Protein AF-A0A662YZR3-F1 (afdb_monomer_lite)

Secondary structure (DSSP, 8-state):
--------SSSEEEEEEES-BSSEEEEEEES---SEEEEEEES-BS-EEEEEEES-BSSEEEEEEES-BS-EEEEEEES-BS-EEEEEEES-BS-EEEEEEES-BS-EEEEEEES-BS-EEEEEEES-EEEEEEEEEES-BS-EEEEEEES-EEEEEEEEEES-BS-EEEEEEES-BS-EEEEEEES-BS-EEEEEEES-BS-EEEEEEES-EEEEEEEEEES-BS-EEEEEEEEEEEEEEEEEEEEEES-EEEEEEEEE--S--S-EEEEEEEEEEES-EEEEEEEEESSEEEEEEEEEEES-EEEEEEEEESS-EEEEEEEEEES-EEEEEEEE-S--EEE-----

Organism: Acipenser ruthenus (NCBI:txid7906)

Structure (mmCIF, N/CA/C/O backbone):
data_AF-A0A662YZR3-F1
#
_entry.id   AF-A0A662YZR3-F1
#
loop_
_atom_site.group_PDB
_atom_site.id
_atom_site.type_symbol
_atom_site.label_atom_id
_atom_site.label_alt_id
_atom_site.label_comp_id
_atom_site.label_asym_id
_atom_site.label_entity_id
_atom_site.label_seq_id
_atom_site.pdbx_PDB_ins_code
_atom_site.Cartn_x
_atom_site.Cartn_y
_atom_site.Cartn_z
_atom_site.occupancy
_atom_site.B_iso_or_equiv
_atom_site.auth_seq_id
_atom_site.auth_comp_id
_atom_site.auth_asym_id
_atom_site.auth_atom_id
_atom_site.pdbx_PDB_model_num
ATOM 1 N N . MET A 1 1 ? -32.800 -5.532 26.682 1.00 31.77 1 MET A N 1
ATOM 2 C CA . MET A 1 1 ? -32.212 -5.265 28.012 1.00 31.77 1 MET A CA 1
ATOM 3 C C . MET A 1 1 ? -31.296 -4.070 27.874 1.00 31.77 1 MET A C 1
ATOM 5 O O . MET A 1 1 ? -30.323 -4.163 27.137 1.00 31.77 1 MET A O 1
ATOM 9 N N . LEU A 1 2 ? -31.663 -2.958 28.507 1.00 35.31 2 LEU A N 1
ATOM 10 C CA . LEU A 1 2 ? -30.838 -1.753 28.589 1.00 35.31 2 LEU A CA 1
ATOM 11 C C . LEU A 1 2 ? -29.610 -2.046 29.460 1.00 35.31 2 LEU A C 1
ATOM 13 O O . LEU A 1 2 ? -29.762 -2.640 30.526 1.00 35.31 2 LEU A O 1
ATOM 17 N N . TRP A 1 3 ? -28.427 -1.612 29.031 1.00 36.84 3 TRP A N 1
ATOM 18 C CA . TRP A 1 3 ? -27.261 -1.508 29.909 1.00 36.84 3 TRP A CA 1
ATOM 19 C C . TRP A 1 3 ? -26.965 -0.034 30.172 1.00 36.84 3 TRP A C 1
ATOM 21 O O . TRP A 1 3 ? -26.944 0.780 29.253 1.00 36.84 3 TRP A O 1
ATOM 31 N N . GLN A 1 4 ? -26.802 0.305 31.450 1.00 30.22 4 GLN A N 1
ATOM 32 C CA . GLN A 1 4 ? -26.538 1.669 31.902 1.00 30.22 4 GLN A CA 1
ATOM 33 C C . GLN A 1 4 ? -25.108 2.098 31.558 1.00 30.22 4 GLN A C 1
ATOM 35 O O . GLN A 1 4 ? -24.161 1.340 31.765 1.00 30.22 4 GLN A O 1
ATOM 40 N N . SER A 1 5 ? -24.952 3.352 31.133 1.00 29.48 5 SER A N 1
ATOM 41 C CA . SER A 1 5 ? -23.650 4.020 31.043 1.00 29.48 5 SER A CA 1
ATOM 42 C C . SER A 1 5 ? -23.106 4.373 32.444 1.00 29.48 5 SER A C 1
ATOM 44 O O . SER A 1 5 ? -23.877 4.738 33.334 1.00 29.48 5 SER A O 1
ATOM 46 N N . LYS A 1 6 ? -21.786 4.253 32.657 1.00 28.09 6 LYS A N 1
ATOM 47 C CA . LYS A 1 6 ? -21.055 4.536 33.917 1.00 28.09 6 LYS A CA 1
ATOM 48 C C . LYS A 1 6 ? -19.619 5.011 33.626 1.00 28.09 6 LYS A C 1
ATOM 50 O O . LYS A 1 6 ? -19.084 4.736 32.559 1.00 28.09 6 LYS A O 1
ATOM 55 N N . SER A 1 7 ? -18.945 5.621 34.609 1.00 26.89 7 SER A N 1
ATOM 56 C CA . SER A 1 7 ? -17.471 5.612 34.721 1.00 26.89 7 SER A CA 1
ATOM 57 C C . SER A 1 7 ? -17.023 5.879 36.171 1.00 26.89 7 SER A C 1
ATOM 59 O O . SER A 1 7 ? -17.852 6.212 37.016 1.00 26.89 7 SER A O 1
ATOM 61 N N . PHE A 1 8 ? -15.727 5.724 36.479 1.00 38.81 8 PHE A N 1
ATOM 62 C CA . PHE A 1 8 ? -15.161 5.959 37.821 1.00 38.81 8 PHE A CA 1
ATOM 63 C C . PHE A 1 8 ? -13.762 6.602 37.784 1.00 38.81 8 PHE A C 1
ATOM 65 O O . PHE A 1 8 ? -13.117 6.638 36.734 1.00 38.81 8 PHE A O 1
ATOM 72 N N . TRP A 1 9 ? -13.295 7.052 38.962 1.00 31.61 9 TRP A N 1
ATOM 73 C CA . TRP A 1 9 ? -12.005 7.714 39.255 1.00 31.61 9 TRP A CA 1
ATOM 74 C C . TRP A 1 9 ? -10.748 7.094 38.625 1.00 31.61 9 TRP A C 1
ATOM 76 O O . TRP A 1 9 ? -9.863 7.836 38.213 1.00 31.61 9 TRP A O 1
ATOM 86 N N . ARG A 1 10 ? -10.644 5.756 38.596 1.00 44.81 10 ARG A N 1
ATOM 87 C CA . ARG A 1 10 ? -9.420 5.018 38.219 1.00 44.81 10 ARG A CA 1
ATOM 88 C C . ARG A 1 10 ? -8.843 5.564 36.901 1.00 44.81 10 ARG A C 1
ATOM 90 O O . ARG A 1 10 ? -9.585 5.678 35.935 1.00 44.81 10 ARG A O 1
ATOM 97 N N . ASN A 1 11 ? -7.536 5.847 36.809 1.00 67.88 11 ASN A N 1
ATOM 98 C CA . ASN A 1 11 ? -6.936 6.459 35.604 1.00 67.88 11 ASN A CA 1
ATOM 99 C C . ASN A 1 11 ? -6.795 5.491 34.403 1.00 67.88 11 ASN A C 1
ATOM 101 O O . ASN A 1 11 ? -6.062 5.782 33.461 1.00 67.88 11 ASN A O 1
ATOM 105 N N . ALA A 1 12 ? -7.511 4.370 34.410 1.00 75.94 12 ALA A N 1
ATOM 106 C CA . ALA A 1 12 ? -7.724 3.479 33.278 1.00 75.94 12 ALA A CA 1
ATOM 107 C C . ALA A 1 12 ? -9.232 3.403 32.975 1.00 75.94 12 ALA A C 1
ATOM 109 O O . ALA A 1 12 ? -10.053 3.545 33.884 1.00 75.94 12 ALA A O 1
ATOM 110 N N . ILE A 1 13 ? -9.614 3.242 31.711 1.00 81.62 13 ILE A N 1
ATOM 111 C CA . ILE A 1 13 ? -10.930 2.697 31.333 1.00 81.62 13 ILE A CA 1
ATOM 112 C C . ILE A 1 13 ? -10.667 1.270 30.888 1.00 81.62 13 ILE A C 1
ATOM 114 O O . ILE A 1 13 ? -9.800 1.077 30.050 1.00 81.62 13 ILE A O 1
ATOM 118 N N . GLU A 1 14 ? -11.408 0.311 31.423 1.00 88.19 14 GLU A N 1
ATOM 119 C CA . GLU A 1 14 ? -11.344 -1.090 31.016 1.00 88.19 14 GLU A CA 1
ATOM 120 C C . GLU A 1 14 ? -12.771 -1.536 30.681 1.00 88.19 14 GLU A C 1
ATOM 122 O O . GLU A 1 14 ? -13.693 -1.324 31.479 1.00 88.19 14 GLU A O 1
ATOM 127 N N . ILE A 1 15 ? -12.980 -2.074 29.479 1.00 86.06 15 ILE A N 1
ATOM 128 C CA . ILE A 1 15 ? -14.291 -2.525 28.998 1.00 86.06 15 ILE A CA 1
ATOM 129 C C . ILE A 1 15 ? -14.137 -3.921 28.399 1.00 86.06 15 ILE A C 1
ATOM 131 O O . ILE A 1 15 ? -13.611 -4.079 27.301 1.00 86.06 15 ILE A O 1
ATOM 135 N N . SER A 1 16 ? -14.657 -4.926 29.102 1.00 89.50 16 SER A N 1
ATOM 136 C CA . SER A 1 16 ? -14.626 -6.326 28.673 1.00 89.50 16 SER A CA 1
ATOM 137 C C . SER A 1 16 ? -16.024 -6.833 28.306 1.00 89.50 16 SER A C 1
ATOM 139 O O . SER A 1 16 ? -16.949 -6.795 29.117 1.00 89.50 16 SER A O 1
ATOM 141 N N . VAL A 1 17 ? -16.182 -7.331 27.077 1.00 84.81 17 VAL A N 1
ATOM 142 C CA . VAL A 1 17 ? -17.443 -7.839 26.515 1.00 84.8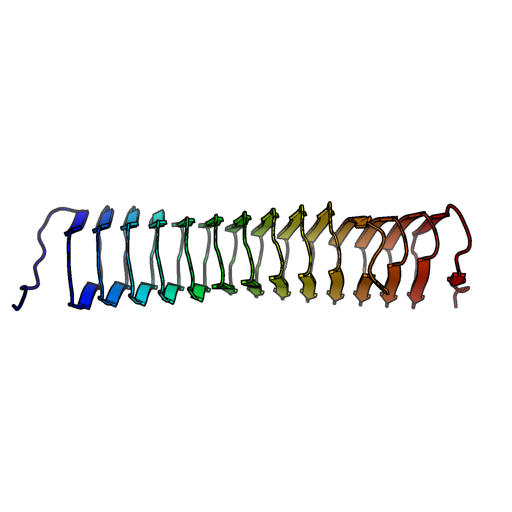1 17 VAL A CA 1
ATOM 143 C C . VAL A 1 17 ? -17.230 -9.244 25.949 1.00 84.81 17 VAL A C 1
ATOM 145 O O . VAL A 1 17 ? -16.446 -9.443 25.024 1.00 84.81 17 VAL A O 1
ATOM 148 N N . ALA A 1 18 ? -17.963 -10.234 26.461 1.00 86.56 18 ALA A N 1
ATOM 149 C CA . ALA A 1 18 ? -17.799 -11.637 26.078 1.00 86.56 18 ALA A CA 1
ATOM 150 C C . ALA A 1 18 ? -19.125 -12.316 25.692 1.00 86.56 18 ALA A C 1
ATOM 152 O O . ALA A 1 18 ? -20.196 -11.970 26.186 1.00 86.56 18 ALA A O 1
ATOM 153 N N . ALA A 1 19 ? -19.035 -13.322 24.816 1.00 80.81 19 ALA A N 1
ATOM 154 C CA . ALA A 1 19 ? -20.098 -14.291 24.504 1.00 80.81 19 ALA A CA 1
ATOM 155 C C . ALA A 1 19 ? -21.443 -13.711 23.991 1.00 80.81 19 ALA A C 1
ATOM 157 O O . ALA A 1 19 ? -22.499 -14.332 24.136 1.00 80.81 19 ALA A O 1
ATOM 158 N N . VAL A 1 20 ? -21.424 -12.545 23.335 1.00 77.69 20 VAL A N 1
ATOM 159 C CA . VAL A 1 20 ? -22.648 -11.846 22.897 1.00 77.69 20 VAL A CA 1
ATOM 160 C C . VAL A 1 20 ? -23.258 -12.447 21.621 1.00 77.69 20 VAL A C 1
ATOM 162 O O . VAL A 1 20 ? -22.559 -12.800 20.663 1.00 77.69 20 VAL A O 1
ATOM 165 N N . ARG A 1 21 ? -24.596 -12.522 21.574 1.00 76.81 21 ARG A N 1
ATOM 166 C CA . ARG A 1 21 ? -25.361 -13.102 20.459 1.00 76.81 21 ARG A CA 1
ATOM 167 C C . ARG A 1 21 ? -26.634 -12.288 20.154 1.00 76.81 21 ARG A C 1
ATOM 169 O O . ARG A 1 21 ? -27.581 -12.386 20.926 1.00 76.81 21 ARG A O 1
ATOM 176 N N . ARG A 1 22 ? -26.688 -11.631 18.979 1.00 63.75 22 ARG A N 1
ATOM 177 C CA . ARG A 1 22 ? -27.829 -10.900 18.343 1.00 63.75 22 ARG A CA 1
ATOM 178 C C . ARG A 1 22 ? -27.996 -9.374 18.580 1.00 63.75 22 ARG A C 1
ATOM 180 O O . ARG A 1 22 ? -28.975 -8.843 18.069 1.00 63.75 22 ARG A O 1
ATOM 187 N N . ASN A 1 23 ? -27.098 -8.659 19.265 1.00 70.06 23 ASN A N 1
ATOM 188 C CA . ASN A 1 23 ? -27.289 -7.224 19.605 1.00 70.06 23 ASN A CA 1
ATOM 189 C C . ASN A 1 23 ? -26.200 -6.314 19.003 1.00 70.06 23 ASN A C 1
ATOM 191 O O . ASN A 1 23 ? -25.161 -6.812 18.605 1.00 70.06 23 ASN A O 1
ATOM 195 N N . ALA A 1 24 ? -26.363 -4.991 18.966 1.00 81.88 24 ALA A N 1
ATOM 196 C CA . ALA A 1 24 ? -25.218 -4.094 18.747 1.00 81.88 24 ALA A CA 1
ATOM 197 C C . ALA A 1 24 ? -24.336 -3.999 20.013 1.00 81.88 24 ALA A C 1
ATOM 199 O O . ALA A 1 24 ? -24.817 -4.233 21.124 1.00 81.88 24 ALA A O 1
ATOM 200 N N . ILE A 1 25 ? -23.051 -3.691 19.834 1.00 83.50 25 ILE A N 1
ATOM 201 C CA . ILE A 1 25 ? -22.117 -3.259 20.881 1.00 83.50 25 ILE A CA 1
ATOM 202 C C . ILE A 1 25 ? -21.623 -1.881 20.447 1.00 83.50 25 ILE A C 1
ATOM 204 O O . ILE A 1 25 ? -20.994 -1.777 19.399 1.00 83.50 25 ILE A O 1
ATOM 208 N N . GLU A 1 26 ? -21.907 -0.857 21.240 1.00 88.50 26 GLU A N 1
ATOM 209 C CA . GLU A 1 26 ? -21.473 0.521 21.007 1.00 88.50 26 GLU A CA 1
ATOM 210 C C . GLU A 1 26 ? -20.667 0.974 22.230 1.00 88.50 26 GLU A C 1
ATOM 212 O O . GLU A 1 26 ? -21.103 0.784 23.371 1.00 88.50 26 GLU A O 1
ATOM 217 N N . ILE A 1 27 ? -19.470 1.516 22.008 1.00 85.75 27 ILE A N 1
ATOM 218 C CA . ILE A 1 27 ? -18.577 2.008 23.060 1.00 85.75 27 ILE A CA 1
ATOM 219 C C . ILE A 1 27 ? -18.117 3.414 22.684 1.00 85.75 27 ILE A C 1
ATOM 221 O O . ILE A 1 27 ? -17.270 3.585 21.812 1.00 85.75 27 ILE A O 1
ATOM 225 N N . SER A 1 28 ? -18.635 4.414 23.394 1.00 88.56 28 SER A N 1
ATOM 226 C CA . SER A 1 28 ? -18.340 5.828 23.149 1.00 88.56 28 SER A CA 1
ATOM 227 C C . SER A 1 28 ? -17.598 6.450 24.337 1.00 88.56 28 SER A C 1
ATOM 229 O O . SER A 1 28 ? -18.133 6.551 25.441 1.00 88.56 28 SER A O 1
ATOM 231 N N . ILE A 1 29 ? -16.349 6.873 24.11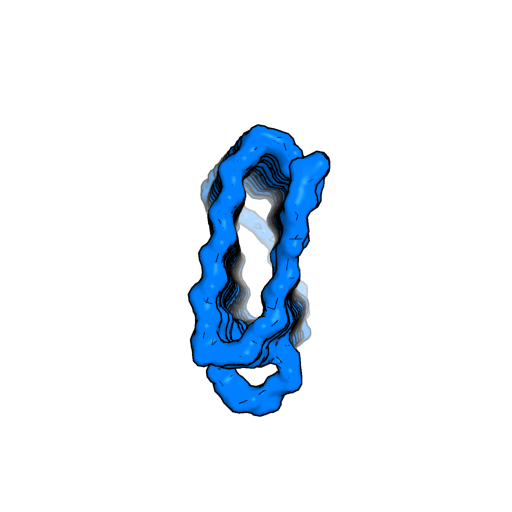6 1.00 83.25 29 ILE A N 1
ATOM 232 C CA . ILE A 1 29 ? -15.469 7.501 25.113 1.00 83.25 29 ILE A CA 1
ATOM 233 C C . ILE A 1 29 ? -15.125 8.923 24.661 1.00 83.25 29 ILE A C 1
ATOM 235 O O . ILE A 1 29 ? -14.307 9.133 23.764 1.00 83.25 29 ILE A O 1
ATOM 239 N N . ALA A 1 30 ? -15.707 9.916 25.333 1.00 80.69 30 ALA A N 1
ATOM 240 C CA . ALA A 1 30 ? -15.418 11.328 25.102 1.00 80.69 30 ALA A CA 1
ATOM 241 C C . ALA A 1 30 ? -14.457 11.903 26.158 1.00 80.69 30 ALA A C 1
ATOM 243 O O . ALA A 1 30 ? -14.646 11.717 27.358 1.00 80.69 30 ALA A O 1
ATOM 244 N N . ALA A 1 31 ? -13.447 12.649 25.701 1.00 65.81 31 ALA A N 1
ATOM 245 C CA . ALA A 1 31 ? -12.585 13.524 26.503 1.00 65.81 31 ALA A CA 1
ATOM 246 C C . ALA A 1 31 ? -11.871 12.865 27.709 1.00 65.81 31 ALA A C 1
ATOM 248 O O . ALA A 1 31 ? -11.941 13.342 28.844 1.00 65.81 31 ALA A O 1
ATOM 249 N N . ALA A 1 32 ? -11.096 11.802 27.471 1.00 64.81 32 ALA A N 1
ATOM 250 C CA . ALA A 1 32 ? -10.304 11.163 28.525 1.00 64.81 32 ALA A CA 1
ATOM 251 C C . ALA A 1 32 ? -8.943 11.858 28.780 1.00 64.81 32 ALA A C 1
ATOM 253 O O . ALA A 1 32 ? -8.050 11.858 27.928 1.00 64.81 32 ALA A O 1
ATOM 254 N N . ARG A 1 33 ? -8.735 12.364 30.006 1.00 67.25 33 ARG A N 1
ATOM 255 C CA . ARG A 1 33 ? -7.398 12.551 30.610 1.00 67.25 33 ARG A CA 1
ATOM 256 C C . ARG A 1 33 ? -7.105 11.366 31.531 1.00 67.25 33 ARG A C 1
ATOM 258 O O . ARG A 1 33 ? -7.401 11.425 32.719 1.00 67.25 33 ARG A O 1
ATOM 265 N N . ARG A 1 34 ? -6.582 10.279 30.969 1.00 65.31 34 ARG A N 1
ATOM 266 C CA . ARG A 1 34 ? -6.342 9.002 31.664 1.00 65.31 34 ARG A CA 1
ATOM 267 C C . ARG A 1 34 ? -4.991 8.428 31.267 1.00 65.31 34 ARG A C 1
ATOM 269 O O . ARG A 1 34 ? -4.442 8.819 30.248 1.00 65.31 34 ARG A O 1
ATOM 276 N N . ASN A 1 35 ? -4.463 7.502 32.054 1.00 66.50 35 ASN A N 1
ATOM 277 C CA . ASN A 1 35 ? -3.230 6.799 31.725 1.00 66.50 35 ASN A CA 1
ATOM 278 C C . ASN A 1 35 ? -3.494 5.759 30.619 1.00 66.50 35 ASN A C 1
ATOM 280 O O . ASN A 1 35 ? -2.746 5.743 29.646 1.00 66.50 35 ASN A O 1
ATOM 284 N N . ALA A 1 36 ? -4.577 4.977 30.710 1.00 81.75 36 ALA A N 1
ATOM 285 C CA . ALA A 1 36 ? -4.913 3.928 29.738 1.00 81.75 36 ALA A CA 1
ATOM 286 C C . ALA A 1 36 ? -6.411 3.880 29.364 1.00 81.75 36 ALA A C 1
ATOM 288 O O . ALA A 1 36 ? -7.274 4.344 30.118 1.00 81.75 36 ALA A O 1
ATOM 289 N N . ILE A 1 37 ? -6.705 3.298 28.202 1.00 85.44 37 ILE A N 1
ATOM 290 C CA . ILE A 1 37 ? -8.022 2.812 27.774 1.00 85.44 37 ILE A CA 1
ATOM 291 C C . ILE A 1 37 ? -7.795 1.409 27.208 1.00 85.44 37 ILE A C 1
ATOM 293 O O . ILE A 1 37 ? -6.957 1.266 26.329 1.00 85.44 37 ILE A O 1
ATOM 297 N N . GLU A 1 38 ? -8.536 0.416 27.676 1.00 90.06 38 GLU A N 1
ATOM 298 C CA . GLU A 1 38 ? -8.463 -0.978 27.244 1.00 90.06 38 GLU A CA 1
ATOM 299 C C . GLU A 1 38 ? -9.879 -1.472 26.918 1.00 90.06 38 GLU A C 1
ATOM 301 O O . GLU A 1 38 ? -10.816 -1.290 27.706 1.00 90.06 38 GLU A O 1
ATOM 306 N N . ILE A 1 39 ? -10.061 -2.051 25.732 1.00 88.69 39 ILE A N 1
ATOM 307 C CA . ILE A 1 39 ? -11.344 -2.582 25.265 1.00 88.69 39 ILE A CA 1
ATOM 308 C C . ILE A 1 39 ? -11.128 -3.997 24.728 1.00 88.69 39 ILE A C 1
ATOM 310 O O . ILE A 1 39 ? -10.471 -4.181 23.707 1.00 88.69 39 ILE A O 1
ATOM 314 N N . SER A 1 40 ? -11.738 -4.992 25.370 1.00 91.94 40 SER A N 1
ATOM 315 C CA . SER A 1 40 ? -11.649 -6.404 24.990 1.00 91.94 40 SER A CA 1
ATOM 316 C C . SER A 1 40 ? -13.023 -6.951 24.597 1.00 91.94 40 SER A C 1
ATOM 318 O O . SER A 1 40 ? -13.968 -6.936 25.387 1.00 91.94 40 SER A O 1
ATOM 320 N N . ILE A 1 41 ? -13.167 -7.432 23.359 1.00 87.31 41 ILE A N 1
ATOM 321 C CA . ILE A 1 41 ? -14.432 -7.943 22.811 1.00 87.31 41 ILE A CA 1
ATOM 322 C C . ILE A 1 41 ? -14.229 -9.347 22.235 1.00 87.31 41 ILE A C 1
ATOM 324 O O . ILE A 1 41 ? -13.541 -9.535 21.231 1.00 87.31 41 ILE A O 1
ATOM 328 N N . THR A 1 42 ? -14.880 -10.354 22.821 1.00 89.38 42 THR A N 1
ATOM 329 C CA . THR A 1 42 ? -14.646 -11.767 22.481 1.00 89.38 42 THR A CA 1
ATOM 330 C C . THR A 1 42 ? -15.922 -12.559 22.165 1.00 89.38 42 THR A C 1
ATOM 332 O O . THR A 1 42 ? -17.006 -12.337 22.708 1.00 89.38 42 THR A O 1
ATOM 335 N N . ALA A 1 43 ? -15.782 -13.544 21.269 1.00 82.62 43 ALA A N 1
ATOM 336 C CA . ALA A 1 43 ? -16.783 -14.580 20.974 1.00 82.62 43 ALA A CA 1
ATOM 337 C C . ALA A 1 43 ? -18.161 -14.070 20.483 1.00 82.62 43 ALA A C 1
ATOM 339 O O . ALA A 1 43 ? -19.206 -14.651 20.788 1.00 82.62 43 ALA A O 1
ATOM 340 N N . VAL A 1 44 ? -18.167 -13.014 19.664 1.00 79.56 44 VAL A N 1
ATOM 341 C CA . VAL A 1 44 ? -19.389 -12.320 19.220 1.00 79.56 44 VAL A CA 1
ATOM 342 C C . VAL A 1 44 ? -20.040 -12.949 17.972 1.00 79.56 44 VAL A C 1
ATOM 344 O O . VAL A 1 44 ? -19.364 -13.290 16.993 1.00 79.56 44 VAL A O 1
ATOM 347 N N . ARG A 1 45 ? -21.381 -13.070 17.955 1.00 81.94 45 ARG A N 1
ATOM 348 C CA . ARG A 1 45 ? -22.155 -13.626 16.820 1.00 81.94 45 ARG A CA 1
ATOM 349 C C . ARG A 1 45 ? -23.412 -12.819 16.448 1.00 81.94 45 ARG A C 1
ATOM 351 O O . ARG A 1 45 ? -24.401 -12.878 17.177 1.00 81.94 45 ARG A O 1
ATOM 358 N N . ARG A 1 46 ? -23.457 -12.311 15.204 1.00 67.12 46 ARG A N 1
ATOM 359 C CA . ARG A 1 46 ? -24.588 -11.566 14.594 1.00 67.12 46 ARG A CA 1
ATOM 360 C C . ARG A 1 46 ? -24.872 -10.218 15.277 1.00 67.12 46 ARG A C 1
ATOM 362 O O . ARG A 1 46 ? -25.998 -9.980 15.704 1.00 67.12 46 ARG A O 1
ATOM 369 N N . ASN A 1 47 ? -23.852 -9.377 15.373 1.00 75.25 47 ASN A N 1
ATOM 370 C CA . ASN A 1 47 ? -23.886 -8.082 16.056 1.00 75.25 47 ASN A CA 1
ATOM 371 C C . ASN A 1 47 ? -23.341 -6.967 15.137 1.00 75.25 47 ASN A C 1
ATOM 373 O O . ASN A 1 47 ? -22.807 -7.266 14.077 1.00 75.25 47 ASN A O 1
ATOM 377 N N . ALA A 1 48 ? -23.381 -5.708 15.562 1.00 85.50 48 ALA A N 1
ATOM 378 C CA . ALA A 1 48 ? -22.415 -4.687 15.134 1.00 85.50 48 ALA A CA 1
ATOM 379 C C . ALA A 1 48 ? -21.456 -4.397 16.303 1.00 85.50 48 ALA A C 1
ATOM 381 O O . ALA A 1 48 ? -21.809 -4.686 17.450 1.00 85.50 48 ALA A O 1
ATOM 382 N N . ILE A 1 49 ? -20.251 -3.908 16.018 1.00 87.56 49 ILE A N 1
ATOM 383 C CA . ILE A 1 49 ? -19.305 -3.391 17.014 1.00 87.56 49 ILE A CA 1
ATOM 384 C C . ILE A 1 49 ? -18.881 -2.006 16.533 1.00 87.56 49 ILE A C 1
ATOM 386 O O . ILE A 1 49 ? -18.289 -1.911 15.463 1.00 87.56 49 ILE A O 1
ATOM 390 N N . GLU A 1 50 ? -19.170 -0.980 17.318 1.00 91.44 50 GLU A N 1
ATOM 391 C CA . GLU A 1 50 ? -18.783 0.407 17.070 1.00 91.44 50 GLU A CA 1
ATOM 392 C C . GLU A 1 50 ? -18.009 0.920 18.290 1.00 91.44 50 GLU A C 1
ATOM 394 O O . GLU A 1 50 ? -18.457 0.767 19.431 1.00 91.44 50 GLU A O 1
ATOM 399 N N . ILE A 1 51 ? -16.817 1.469 18.063 1.00 89.56 51 ILE A N 1
ATOM 400 C CA . ILE A 1 51 ? -15.951 2.015 19.112 1.00 89.56 51 ILE A CA 1
ATOM 401 C C . ILE A 1 51 ? -15.529 3.425 18.706 1.00 89.56 51 ILE A C 1
ATOM 403 O O . ILE A 1 51 ? -14.739 3.596 17.782 1.00 89.56 51 ILE A O 1
ATOM 407 N N . SER A 1 52 ? -16.009 4.434 19.430 1.00 91.62 52 SER A N 1
ATOM 408 C CA . SER A 1 52 ? -15.700 5.844 19.195 1.00 91.62 52 SER A CA 1
ATOM 409 C C . SER A 1 52 ? -14.926 6.430 20.375 1.00 91.62 52 SER A C 1
ATOM 411 O O . SER A 1 52 ? -15.397 6.445 21.512 1.00 91.62 52 SER A O 1
ATOM 413 N N . ILE A 1 53 ? -13.708 6.911 20.126 1.00 87.50 53 ILE A N 1
ATOM 414 C CA . ILE A 1 53 ? -12.802 7.450 21.145 1.00 87.50 53 ILE A CA 1
ATOM 415 C C . ILE A 1 53 ? -12.332 8.842 20.720 1.00 87.50 53 ILE A C 1
ATOM 417 O O . ILE A 1 53 ? -11.580 9.003 19.757 1.00 87.50 53 ILE A O 1
ATOM 421 N N . THR A 1 54 ? -12.727 9.877 21.461 1.00 86.44 54 THR A N 1
ATOM 422 C CA . THR A 1 54 ? -12.473 11.276 21.082 1.00 86.44 54 THR A CA 1
ATOM 423 C C . THR A 1 54 ? -11.724 12.066 22.158 1.00 86.44 54 THR A C 1
ATOM 425 O O . THR A 1 54 ? -11.933 11.908 23.362 1.00 86.44 54 THR A O 1
ATOM 428 N N . ALA A 1 55 ? -10.833 12.960 21.713 1.00 77.38 55 ALA A N 1
ATOM 429 C CA . ALA A 1 55 ? -10.128 13.947 22.540 1.00 77.38 55 ALA A CA 1
ATOM 430 C C . ALA A 1 55 ? -9.307 13.361 23.713 1.00 77.38 55 ALA A C 1
ATOM 432 O O . ALA A 1 55 ? -9.288 13.912 24.817 1.00 77.38 55 ALA A O 1
ATOM 433 N N . VAL A 1 56 ? -8.586 12.261 23.470 1.00 74.62 56 VAL A N 1
ATOM 434 C CA . VAL A 1 56 ? -7.774 11.585 24.498 1.00 74.62 56 VAL A CA 1
ATOM 435 C C . VAL A 1 56 ? -6.391 12.218 24.671 1.00 74.62 56 VAL A C 1
ATOM 437 O O . VAL A 1 56 ? -5.648 12.447 23.710 1.00 74.62 56 VAL A O 1
ATOM 440 N N . ARG A 1 57 ? -6.004 12.424 25.931 1.00 74.44 57 ARG A N 1
ATOM 441 C CA . ARG A 1 57 ? -4.654 12.820 26.351 1.00 74.44 57 ARG A CA 1
ATOM 442 C C . ARG A 1 57 ? -4.189 11.885 27.469 1.00 74.44 57 ARG A C 1
ATOM 444 O O . ARG A 1 57 ? -4.595 12.078 28.615 1.00 74.44 57 ARG A O 1
ATOM 451 N N . GLY A 1 58 ? -3.339 10.920 27.134 1.00 70.75 58 GLY A N 1
ATOM 452 C CA . GLY A 1 58 ? -2.955 9.826 28.026 1.00 70.75 58 GLY A CA 1
ATOM 453 C C . GLY A 1 58 ? -1.653 9.136 27.637 1.00 70.75 58 GLY A C 1
ATOM 454 O O . GLY A 1 58 ? -0.820 9.764 26.984 1.00 70.75 58 GLY A O 1
ATOM 455 N N . ASN A 1 59 ? -1.496 7.869 28.044 1.00 71.69 59 ASN A N 1
ATOM 456 C CA . ASN A 1 59 ? -0.334 7.038 27.706 1.00 71.69 59 ASN A CA 1
ATOM 457 C C . ASN A 1 59 ? -0.678 5.873 26.759 1.00 71.69 59 ASN A C 1
ATOM 459 O O . ASN A 1 59 ? 0.164 5.553 25.931 1.00 71.69 59 ASN A O 1
ATOM 463 N N . ALA A 1 60 ? -1.870 5.263 26.821 1.00 86.06 60 ALA A N 1
ATOM 464 C CA . ALA A 1 60 ? -2.238 4.121 25.966 1.00 86.06 60 ALA A CA 1
ATOM 465 C C . ALA A 1 60 ? -3.740 4.048 25.613 1.00 86.06 60 ALA A C 1
ATOM 467 O O . ALA A 1 60 ? -4.590 4.509 26.379 1.00 86.06 60 ALA A O 1
ATOM 468 N N . ILE A 1 61 ? -4.037 3.459 24.452 1.00 88.56 61 ILE A N 1
ATOM 469 C CA . ILE A 1 61 ? -5.344 2.961 24.006 1.00 88.56 61 ILE A CA 1
ATOM 470 C C . ILE A 1 61 ? -5.096 1.572 23.407 1.00 88.56 61 ILE A C 1
ATOM 472 O O . ILE A 1 61 ? -4.326 1.474 22.457 1.00 88.56 61 ILE A O 1
ATOM 476 N N . GLU A 1 62 ? -5.749 0.539 23.922 1.00 92.75 62 GLU A N 1
ATOM 477 C CA . GLU A 1 62 ? -5.673 -0.840 23.436 1.00 92.75 62 GLU A CA 1
ATOM 478 C C . GLU A 1 62 ? -7.083 -1.346 23.099 1.00 92.75 62 GLU A C 1
ATOM 480 O O . GLU A 1 62 ? -8.024 -1.172 23.881 1.00 92.75 62 GLU A O 1
ATOM 485 N N . ILE A 1 63 ? -7.251 -1.939 21.915 1.00 92.50 63 ILE A N 1
ATOM 486 C CA . ILE A 1 63 ? -8.525 -2.491 21.443 1.00 92.50 63 ILE A CA 1
ATOM 487 C C . ILE A 1 63 ? -8.293 -3.896 20.882 1.00 92.50 63 ILE A C 1
ATOM 489 O O . ILE A 1 63 ? -7.754 -4.059 19.790 1.00 92.50 63 ILE A O 1
ATOM 493 N N . SER A 1 64 ? -8.773 -4.910 21.596 1.00 94.88 64 SER A N 1
ATOM 494 C CA . SER A 1 64 ? -8.643 -6.326 21.248 1.00 94.88 64 SER A CA 1
ATOM 495 C C . SER A 1 64 ? -10.002 -6.939 20.893 1.00 94.88 64 SER A C 1
ATOM 497 O O . SER A 1 64 ? -10.901 -7.038 21.727 1.00 94.88 64 SER A O 1
ATOM 499 N N . ILE A 1 65 ? -10.177 -7.386 19.644 1.00 91.12 65 ILE A N 1
ATOM 500 C CA . ILE A 1 65 ? -11.433 -7.954 19.123 1.00 91.12 65 ILE A CA 1
ATOM 501 C C . ILE A 1 65 ? -11.195 -9.357 18.544 1.00 91.12 65 ILE A C 1
ATOM 503 O O . ILE A 1 65 ? -10.535 -9.527 17.518 1.00 91.12 65 ILE A O 1
ATOM 507 N N . ALA A 1 66 ? -11.799 -10.385 19.147 1.00 91.69 66 ALA A N 1
ATOM 508 C CA . ALA A 1 66 ? -11.535 -11.785 18.811 1.00 91.69 66 ALA A CA 1
ATOM 509 C C . ALA A 1 66 ? -12.787 -12.633 18.504 1.00 91.69 66 ALA A C 1
ATOM 511 O O . ALA A 1 66 ? -13.845 -12.529 19.130 1.00 91.69 66 ALA A O 1
ATOM 512 N N . ALA A 1 67 ? -12.623 -13.574 17.566 1.00 86.25 67 ALA A N 1
ATOM 513 C CA . ALA A 1 67 ? -13.572 -14.651 17.251 1.00 86.25 67 ALA A CA 1
ATOM 514 C C . ALA A 1 67 ? -14.973 -14.188 16.781 1.00 86.25 67 ALA A C 1
ATOM 516 O O . ALA A 1 67 ? -15.991 -14.829 17.064 1.00 86.25 67 ALA A O 1
ATOM 517 N N . VAL A 1 68 ? -15.020 -13.096 16.014 1.00 81.25 68 VAL A N 1
ATOM 518 C CA . VAL A 1 68 ? -16.260 -12.450 15.550 1.00 81.25 68 VAL A CA 1
ATOM 519 C C . VAL A 1 68 ? -16.848 -13.101 14.287 1.00 81.25 68 VAL A C 1
ATOM 521 O O . VAL A 1 68 ? -16.128 -13.468 13.350 1.00 81.25 68 VAL A O 1
ATOM 524 N N . ARG A 1 69 ? -18.185 -13.227 14.213 1.00 84.31 69 ARG A N 1
ATOM 525 C CA . ARG A 1 69 ? -18.876 -13.855 13.069 1.00 84.31 69 ARG A CA 1
ATOM 526 C C . ARG A 1 69 ? -20.196 -13.173 12.673 1.00 84.31 69 ARG A C 1
ATOM 528 O O . ARG A 1 69 ? -21.191 -13.318 13.387 1.00 84.31 69 ARG A O 1
ATOM 535 N N . ARG A 1 70 ? -20.244 -12.662 11.431 1.00 72.38 70 ARG A N 1
ATOM 536 C CA . ARG A 1 70 ? -21.371 -11.938 10.796 1.00 72.38 70 ARG A CA 1
ATOM 537 C C . ARG A 1 70 ? -21.676 -10.583 11.458 1.00 72.38 70 ARG A C 1
ATOM 539 O O . ARG A 1 70 ? -22.798 -10.400 11.924 1.00 72.38 70 ARG A O 1
ATOM 546 N N . ASN A 1 71 ? -20.700 -9.677 11.487 1.00 76.25 71 ASN A N 1
ATOM 547 C CA . ASN A 1 71 ? -20.850 -8.331 12.056 1.00 76.25 71 ASN A CA 1
ATOM 548 C C . ASN A 1 71 ? -20.314 -7.220 11.135 1.00 76.25 71 ASN A C 1
ATOM 550 O O . ASN A 1 71 ? -19.620 -7.519 10.175 1.00 76.25 71 ASN A O 1
ATOM 554 N N . ALA A 1 72 ? -20.531 -5.953 11.480 1.00 87.50 72 ALA A N 1
ATOM 555 C CA . ALA A 1 72 ? -19.580 -4.877 11.172 1.00 87.50 72 ALA A CA 1
ATOM 556 C C . ALA A 1 72 ? -18.659 -4.636 12.386 1.00 87.50 72 ALA A C 1
ATOM 558 O O . ALA A 1 72 ? -19.031 -4.987 13.512 1.00 87.50 72 ALA A O 1
ATOM 559 N N . ILE A 1 73 ? -17.459 -4.107 12.150 1.00 90.69 73 ILE A N 1
ATOM 560 C CA . ILE A 1 73 ? -16.549 -3.576 13.172 1.00 90.69 73 ILE A CA 1
ATOM 561 C C . ILE A 1 73 ? -16.116 -2.195 12.683 1.00 90.69 73 ILE A C 1
ATOM 563 O O . ILE A 1 73 ? -15.498 -2.118 11.625 1.00 90.69 73 ILE A O 1
ATOM 567 N N . GLU A 1 74 ? -16.420 -1.155 13.445 1.00 94.44 74 GLU A N 1
ATOM 568 C CA . GLU A 1 74 ? -16.002 0.223 13.195 1.00 94.44 74 GLU A CA 1
ATOM 569 C C . GLU A 1 74 ? -15.232 0.738 14.416 1.00 94.44 74 GLU A C 1
ATOM 571 O O . GLU A 1 74 ? -15.672 0.566 15.558 1.00 94.44 74 GLU A O 1
ATOM 576 N N . ILE A 1 75 ? -14.055 1.321 14.188 1.00 93.44 75 ILE A N 1
ATOM 577 C CA . ILE A 1 75 ? -13.205 1.895 15.235 1.00 93.44 75 ILE A CA 1
ATOM 578 C C . ILE A 1 75 ? -12.769 3.296 14.808 1.00 93.44 75 ILE A C 1
ATOM 580 O O . ILE A 1 75 ? -11.961 3.447 13.896 1.00 93.44 75 ILE A O 1
ATOM 584 N N . SER A 1 76 ? -13.243 4.312 15.520 1.00 94.75 76 SER A N 1
ATOM 585 C CA . SER A 1 76 ? -12.955 5.723 15.266 1.00 94.75 76 SER A CA 1
ATOM 586 C C . SER A 1 76 ? -12.182 6.344 16.434 1.00 94.75 76 SER A C 1
ATOM 588 O O . SER A 1 76 ? -12.688 6.431 17.552 1.00 94.75 76 SER A O 1
ATOM 590 N N . ILE A 1 77 ? -10.949 6.808 16.195 1.00 90.81 77 ILE A N 1
ATOM 591 C CA . ILE A 1 77 ? -10.084 7.446 17.204 1.00 90.81 77 ILE A CA 1
ATOM 592 C C . ILE A 1 77 ? -9.665 8.848 16.745 1.00 90.81 77 ILE A C 1
ATOM 594 O O . ILE A 1 77 ? -8.856 9.010 15.829 1.00 90.81 77 ILE A O 1
ATOM 598 N N . ALA A 1 78 ? -10.151 9.885 17.428 1.00 89.94 78 ALA A N 1
ATOM 599 C CA . ALA A 1 78 ? -9.926 11.281 17.052 1.00 89.94 78 ALA A CA 1
ATOM 600 C C . ALA A 1 78 ? -9.180 12.104 18.119 1.00 89.94 78 ALA A C 1
ATOM 602 O O . ALA A 1 78 ? -9.461 12.046 19.319 1.00 89.94 78 ALA A O 1
ATOM 603 N N . ALA A 1 79 ? -8.266 12.964 17.655 1.00 82.75 79 ALA A N 1
ATOM 604 C CA . ALA A 1 79 ? -7.563 13.983 18.444 1.00 82.75 79 ALA A CA 1
ATOM 605 C C . ALA A 1 79 ? -6.698 13.445 19.609 1.00 82.75 79 ALA A C 1
ATOM 607 O O . ALA A 1 79 ? -6.549 14.105 20.643 1.00 82.75 79 ALA A O 1
ATOM 608 N N . ALA A 1 80 ? -6.077 12.278 19.420 1.00 79.12 80 ALA A N 1
ATOM 609 C CA . ALA A 1 80 ? -5.191 11.643 20.398 1.00 79.12 80 ALA A CA 1
ATOM 610 C C . ALA A 1 80 ? -3.828 12.361 20.562 1.00 79.12 80 ALA A C 1
ATOM 612 O O . ALA A 1 80 ? -3.185 12.765 19.583 1.00 79.12 80 ALA A O 1
ATOM 613 N N . ARG A 1 81 ? -3.342 12.494 21.808 1.00 81.81 81 ARG A N 1
ATOM 614 C CA . ARG A 1 81 ? -2.040 13.119 22.126 1.00 81.81 81 ARG A CA 1
ATOM 615 C C . ARG A 1 81 ? -1.270 12.394 23.236 1.00 81.81 81 ARG A C 1
ATOM 617 O O . ARG A 1 81 ? -1.697 12.458 24.386 1.00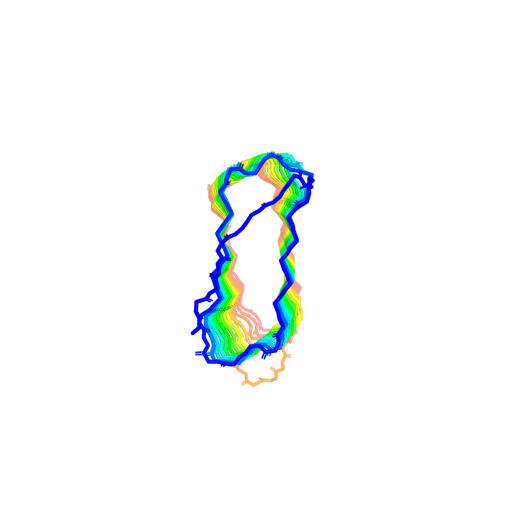 81.81 81 ARG A O 1
ATOM 624 N N . ARG A 1 82 ? -0.044 11.952 22.913 1.00 69.69 82 ARG A N 1
ATOM 625 C CA . ARG A 1 82 ? 0.937 11.261 23.787 1.00 69.69 82 ARG A CA 1
ATOM 626 C C . ARG A 1 82 ? 0.665 9.772 24.077 1.00 69.69 82 ARG A C 1
ATOM 628 O O . ARG A 1 82 ? 1.310 9.225 24.962 1.00 69.69 82 ARG A O 1
ATOM 635 N N . ASN A 1 83 ? -0.214 9.119 23.319 1.00 73.50 83 ASN A N 1
ATOM 636 C CA . ASN A 1 83 ? -0.635 7.739 23.593 1.00 73.50 83 ASN A CA 1
ATOM 637 C C . ASN A 1 83 ? 0.132 6.710 22.733 1.00 73.50 83 ASN A C 1
ATOM 639 O O . ASN A 1 83 ? 0.475 7.014 21.597 1.00 73.50 83 ASN A O 1
ATOM 643 N N . ALA A 1 84 ? 0.274 5.465 23.170 1.00 87.06 84 ALA A N 1
ATOM 644 C CA . ALA A 1 84 ? 0.227 4.323 22.255 1.00 87.06 84 ALA A CA 1
ATOM 645 C C . ALA A 1 84 ? -1.227 4.093 21.796 1.00 87.06 84 ALA A C 1
ATOM 647 O O . ALA A 1 84 ? -2.164 4.434 22.523 1.00 87.06 84 ALA A O 1
ATOM 648 N N . ILE A 1 85 ? -1.420 3.575 20.586 1.00 90.88 85 ILE A N 1
ATOM 649 C CA . ILE A 1 85 ? -2.705 3.098 20.066 1.00 90.88 85 ILE A CA 1
ATOM 650 C C . ILE A 1 85 ? -2.435 1.719 19.476 1.00 90.88 85 ILE A C 1
ATOM 652 O O . ILE A 1 85 ? -1.714 1.635 18.488 1.00 90.88 85 ILE A O 1
ATOM 656 N N . GLU A 1 86 ? -3.009 0.679 20.061 1.00 95.00 86 GLU A N 1
ATOM 657 C CA . GLU A 1 86 ? -2.902 -0.703 19.595 1.00 95.00 86 GLU A CA 1
ATOM 658 C C . GLU A 1 86 ? -4.301 -1.235 19.266 1.00 95.00 86 GLU A C 1
ATOM 660 O O . GLU A 1 86 ? -5.241 -1.083 20.053 1.00 95.00 86 GLU A O 1
ATOM 665 N N . ILE A 1 87 ? -4.464 -1.817 18.077 1.00 95.00 87 ILE A N 1
ATOM 666 C CA . ILE A 1 87 ? -5.728 -2.402 17.619 1.00 95.00 87 ILE A CA 1
ATOM 667 C C . ILE A 1 87 ? -5.460 -3.807 17.075 1.00 95.00 87 ILE A C 1
ATOM 669 O O . ILE A 1 87 ? -4.871 -3.964 16.008 1.00 95.00 87 ILE A O 1
ATOM 673 N N . SER A 1 88 ? -5.955 -4.831 17.769 1.00 96.50 88 SER A N 1
ATOM 674 C CA . SER A 1 88 ? -5.814 -6.241 17.400 1.00 96.50 88 SER A CA 1
ATOM 675 C C . SER A 1 88 ? -7.167 -6.851 17.029 1.00 96.50 88 SER A C 1
ATOM 677 O O . SER A 1 88 ? -8.093 -6.899 17.838 1.00 96.50 88 SER A O 1
ATOM 679 N N . ILE A 1 89 ? -7.314 -7.339 15.793 1.00 92.94 89 ILE A N 1
ATOM 680 C CA . ILE A 1 89 ? -8.561 -7.928 15.279 1.00 92.94 89 ILE A CA 1
ATOM 681 C C . ILE A 1 89 ? -8.301 -9.329 14.716 1.00 92.94 89 ILE A C 1
ATOM 683 O O . ILE A 1 89 ? -7.738 -9.501 13.632 1.00 92.94 89 ILE A O 1
ATOM 687 N N . THR A 1 90 ? -8.778 -10.362 15.416 1.00 93.31 90 THR A N 1
ATOM 688 C CA . THR A 1 90 ? -8.410 -11.761 15.140 1.00 93.31 90 THR A CA 1
ATOM 689 C C . THR A 1 90 ? -9.603 -12.692 14.871 1.00 93.31 90 THR A C 1
ATOM 691 O O . THR A 1 90 ? -10.640 -12.677 15.540 1.00 93.31 90 THR A O 1
ATOM 694 N N . ALA A 1 91 ? -9.425 -13.587 13.891 1.00 86.62 91 ALA A N 1
ATOM 695 C CA . ALA A 1 91 ? -10.311 -14.713 13.559 1.00 86.62 91 ALA A CA 1
ATOM 696 C C . ALA A 1 91 ? -11.732 -14.336 13.079 1.00 86.62 91 ALA A C 1
ATOM 698 O O . ALA A 1 91 ? -12.708 -15.054 13.329 1.00 86.62 91 ALA A O 1
ATOM 699 N N . VAL A 1 92 ? -11.842 -13.241 12.323 1.00 82.75 92 VAL A N 1
ATOM 700 C CA . VAL A 1 92 ? -13.116 -12.671 11.852 1.00 82.75 92 VAL A CA 1
ATOM 701 C C . VAL A 1 92 ? -13.684 -13.373 10.603 1.00 82.75 92 VAL A C 1
ATOM 703 O O . VAL A 1 92 ? -12.952 -13.750 9.679 1.00 82.75 92 VAL A O 1
ATOM 706 N N . ARG A 1 93 ? -15.017 -13.549 10.534 1.00 85.75 93 ARG A N 1
ATOM 707 C CA . ARG A 1 93 ? -15.705 -14.193 9.391 1.00 85.75 93 ARG A CA 1
ATOM 708 C C . ARG A 1 93 ? -17.001 -13.492 8.952 1.00 85.75 93 ARG A C 1
ATOM 710 O O . ARG A 1 93 ? -18.007 -13.594 9.660 1.00 85.75 93 ARG A O 1
ATOM 717 N N . ARG A 1 94 ? -17.032 -13.035 7.690 1.00 75.62 94 ARG A N 1
ATOM 718 C CA . ARG A 1 94 ? -18.160 -12.350 7.018 1.00 75.62 94 ARG A CA 1
ATOM 719 C C . ARG A 1 94 ? -18.504 -10.992 7.646 1.00 75.62 94 ARG A C 1
ATOM 721 O O . ARG A 1 94 ? -19.638 -10.822 8.089 1.00 75.62 94 ARG A O 1
ATOM 728 N N . ASN A 1 95 ? -17.540 -10.077 7.684 1.00 77.50 95 ASN A N 1
ATOM 729 C CA . ASN A 1 95 ? -17.720 -8.739 8.252 1.00 77.50 95 ASN A CA 1
ATOM 730 C C . ASN A 1 95 ? -17.244 -7.610 7.322 1.00 77.50 95 ASN A C 1
ATOM 732 O O . ASN A 1 95 ? -16.502 -7.873 6.387 1.00 77.50 95 ASN A O 1
ATOM 736 N N . ALA A 1 96 ? -17.585 -6.362 7.632 1.00 88.50 96 ALA A N 1
ATOM 737 C CA . ALA A 1 96 ? -16.730 -5.212 7.314 1.00 88.50 96 ALA A CA 1
ATOM 738 C C . ALA A 1 96 ? -15.834 -4.897 8.529 1.00 88.50 96 ALA A C 1
ATOM 740 O O . ALA A 1 96 ? -16.207 -5.228 9.660 1.00 88.50 96 ALA A O 1
ATOM 741 N N . ILE A 1 97 ? -14.650 -4.335 8.290 1.00 92.12 97 ILE A N 1
ATOM 742 C CA . ILE A 1 97 ? -13.761 -3.769 9.311 1.00 92.12 97 ILE A CA 1
ATOM 743 C C . ILE A 1 97 ? -13.349 -2.389 8.804 1.00 92.12 97 ILE A C 1
ATOM 745 O O . ILE A 1 97 ? -12.724 -2.317 7.749 1.00 92.12 97 ILE A O 1
ATOM 749 N N . GLU A 1 98 ? -13.678 -1.345 9.550 1.00 95.81 98 GLU A N 1
ATOM 750 C CA . GLU A 1 98 ? -13.279 0.036 9.287 1.00 95.81 98 GLU A CA 1
ATOM 751 C C . GLU A 1 98 ? -12.516 0.578 10.501 1.00 95.81 98 GLU A C 1
ATOM 753 O O . GLU A 1 98 ? -12.941 0.397 11.647 1.00 95.81 98 GLU A O 1
ATOM 758 N N . ILE A 1 99 ? 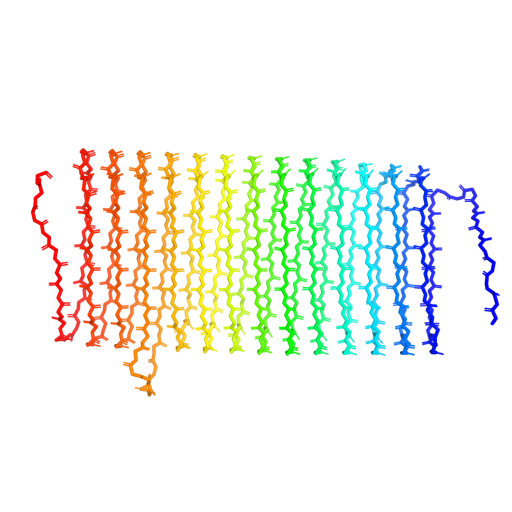-11.358 1.195 10.263 1.00 95.62 99 ILE A N 1
ATOM 759 C CA . ILE A 1 99 ? -10.526 1.808 11.303 1.00 95.62 99 ILE A CA 1
ATOM 760 C C . ILE A 1 99 ? -10.130 3.216 10.856 1.00 95.62 99 ILE A C 1
ATOM 762 O O . ILE A 1 99 ? -9.317 3.378 9.948 1.00 95.62 99 ILE A O 1
ATOM 766 N N . SER A 1 100 ? -10.651 4.229 11.542 1.00 96.44 100 SER A N 1
ATOM 767 C CA . SER A 1 100 ? -10.433 5.646 11.253 1.00 96.44 100 SER A CA 1
ATOM 768 C C . SER A 1 100 ? -9.673 6.331 12.394 1.00 96.44 100 SER A C 1
ATOM 770 O O . SER A 1 100 ? -10.161 6.449 13.516 1.00 96.44 100 SER A O 1
ATOM 772 N N . ILE A 1 101 ? -8.454 6.810 12.125 1.00 93.38 101 ILE A N 1
ATOM 773 C CA . ILE A 1 101 ? -7.566 7.441 13.116 1.00 93.38 101 ILE A CA 1
ATOM 774 C C . ILE A 1 101 ? -7.165 8.850 12.657 1.00 93.38 101 ILE A C 1
ATOM 776 O O . ILE A 1 101 ? -6.467 9.026 11.657 1.00 93.38 101 ILE A O 1
ATOM 780 N N . ALA A 1 102 ? -7.548 9.879 13.418 1.00 92.88 102 ALA A N 1
ATOM 781 C CA . ALA A 1 102 ? -7.424 11.278 13.002 1.00 92.88 102 ALA A CA 1
ATOM 782 C C . ALA A 1 102 ? -6.711 12.195 14.016 1.00 92.88 102 ALA A C 1
ATOM 784 O O . ALA A 1 102 ? -6.900 12.122 15.233 1.00 92.88 102 ALA A O 1
ATOM 785 N N . ALA A 1 103 ? -5.935 13.149 13.485 1.00 86.25 103 ALA A N 1
ATOM 786 C CA . ALA A 1 103 ? -5.320 14.268 14.216 1.00 86.25 103 ALA A CA 1
ATOM 787 C C . ALA A 1 103 ? -4.350 13.870 15.356 1.00 86.25 103 ALA A C 1
ATOM 789 O O . ALA A 1 103 ? -4.279 14.530 16.399 1.00 86.25 103 ALA A O 1
ATOM 790 N N . VAL A 1 104 ? -3.563 12.813 15.133 1.00 82.31 104 VAL A N 1
ATOM 791 C CA . VAL A 1 104 ? -2.692 12.183 16.144 1.00 82.31 104 VAL A CA 1
ATOM 792 C C . VAL A 1 104 ? -1.312 12.845 16.286 1.00 82.31 104 VAL A C 1
ATOM 794 O O . VAL A 1 104 ? -0.668 13.234 15.298 1.00 82.31 104 VAL A O 1
ATOM 797 N N . ARG A 1 105 ? -0.813 12.973 17.529 1.00 84.81 105 ARG A N 1
ATOM 798 C CA . ARG A 1 105 ? 0.456 13.672 17.811 1.00 84.81 105 ARG A CA 1
ATOM 799 C C . ARG A 1 105 ? 1.258 13.131 19.010 1.00 84.81 105 ARG A C 1
ATOM 801 O O . ARG A 1 105 ? 0.894 13.402 20.155 1.00 84.81 105 ARG A O 1
ATOM 808 N N . ARG A 1 106 ? 2.475 12.635 18.723 1.00 76.50 106 ARG A N 1
ATOM 809 C CA . ARG A 1 106 ? 3.456 12.035 19.663 1.00 76.50 106 ARG A CA 1
ATOM 810 C C . ARG A 1 106 ? 3.038 10.662 20.200 1.00 76.50 106 ARG A C 1
ATOM 812 O O . ARG A 1 106 ? 3.038 10.468 21.408 1.00 76.50 106 ARG A O 1
ATOM 819 N N . ASN A 1 107 ? 2.697 9.753 19.302 1.00 78.38 107 ASN A N 1
ATOM 820 C CA . ASN A 1 107 ? 2.121 8.449 19.591 1.00 78.38 107 ASN A CA 1
ATOM 821 C C . ASN A 1 107 ? 2.906 7.309 18.914 1.00 78.38 107 ASN A C 1
ATOM 823 O O . ASN A 1 107 ? 3.749 7.558 18.054 1.00 78.38 107 ASN A O 1
ATOM 827 N N . ALA A 1 108 ? 2.572 6.069 19.251 1.00 88.56 108 ALA A N 1
ATOM 828 C CA . ALA A 1 108 ? 2.696 4.926 18.344 1.00 88.56 108 ALA A CA 1
ATOM 829 C C . ALA A 1 108 ? 1.284 4.521 17.885 1.00 88.56 108 ALA A C 1
ATOM 831 O O . ALA A 1 108 ? 0.322 4.766 18.616 1.00 88.56 108 ALA A O 1
ATOM 832 N N . ILE A 1 109 ? 1.155 3.976 16.677 1.00 92.38 109 ILE A N 1
ATOM 833 C CA . ILE A 1 109 ? -0.074 3.366 16.159 1.00 92.38 109 ILE A CA 1
ATOM 834 C C . ILE A 1 109 ? 0.316 1.991 15.623 1.00 92.38 109 ILE A C 1
ATOM 836 O O . ILE A 1 109 ? 1.120 1.927 14.698 1.00 92.38 109 ILE A O 1
ATOM 840 N N . GLU A 1 110 ? -0.265 0.935 16.174 1.00 96.56 110 GLU A N 1
ATOM 841 C CA . GLU A 1 110 ? -0.113 -0.446 15.724 1.00 96.56 110 GLU A CA 1
ATOM 842 C C . GLU A 1 110 ? -1.499 -1.023 15.411 1.00 96.56 110 GLU A C 1
ATOM 844 O O . GLU A 1 110 ? -2.436 -0.900 16.205 1.00 96.56 110 GLU A O 1
ATOM 849 N N . ILE A 1 111 ? -1.655 -1.610 14.224 1.00 96.00 111 ILE A N 1
ATOM 850 C CA . ILE A 1 111 ? -2.904 -2.238 13.781 1.00 96.00 111 ILE A CA 1
ATOM 851 C C . ILE A 1 111 ? -2.594 -3.641 13.261 1.00 96.00 111 ILE A C 1
ATOM 853 O O . ILE A 1 111 ? -1.964 -3.795 12.217 1.00 96.00 111 ILE A O 1
ATOM 857 N N . SER A 1 112 ? -3.096 -4.666 13.948 1.00 96.69 112 SER A N 1
ATOM 858 C CA . SER A 1 112 ? -2.899 -6.077 13.612 1.00 96.69 112 SER A CA 1
ATOM 859 C C . SER A 1 112 ? -4.228 -6.748 13.253 1.00 96.69 112 SER A C 1
ATOM 861 O O . SER A 1 112 ? -5.158 -6.805 14.058 1.00 96.69 112 SER A O 1
ATOM 863 N N . ILE A 1 113 ? -4.355 -7.269 12.027 1.00 93.44 113 ILE A N 1
ATOM 864 C CA . ILE A 1 113 ? -5.588 -7.892 11.518 1.00 93.44 113 ILE A CA 1
ATOM 865 C C . ILE A 1 113 ? -5.302 -9.296 10.975 1.00 93.44 113 ILE A C 1
ATOM 867 O O . ILE A 1 113 ? -4.703 -9.475 9.909 1.00 93.44 113 ILE A O 1
ATOM 871 N N . THR A 1 114 ? -5.807 -10.321 11.669 1.00 93.62 114 THR A N 1
ATOM 872 C CA . THR A 1 114 ? -5.342 -11.705 11.486 1.00 93.62 114 THR A CA 1
ATOM 873 C C . THR A 1 114 ? -6.467 -12.711 11.204 1.00 93.62 114 THR A C 1
ATOM 875 O O . THR A 1 114 ? -7.520 -12.741 11.847 1.00 93.62 114 THR A O 1
ATOM 878 N N . ALA A 1 115 ? -6.220 -13.619 10.251 1.00 88.00 115 ALA A N 1
ATOM 879 C CA . ALA A 1 115 ? -7.053 -14.793 9.938 1.00 88.00 115 ALA A CA 1
ATOM 880 C C . ALA A 1 115 ? -8.489 -14.489 9.445 1.00 88.00 115 ALA A C 1
ATOM 882 O O . ALA A 1 115 ? -9.441 -15.232 9.723 1.00 88.00 115 ALA A O 1
ATOM 883 N N . VAL A 1 116 ? -8.637 -13.426 8.651 1.00 84.12 116 VAL A N 1
ATOM 884 C CA . VAL A 1 116 ? -9.926 -12.898 8.173 1.00 84.12 116 VAL A CA 1
ATOM 885 C C . VAL A 1 116 ? -10.474 -13.629 6.930 1.00 84.12 116 VAL A C 1
ATOM 887 O O . VAL A 1 116 ? -9.728 -14.013 6.022 1.00 84.12 116 VAL A O 1
ATOM 890 N N . ARG A 1 117 ? -11.804 -13.826 6.848 1.00 86.56 117 ARG A N 1
ATOM 891 C CA . ARG A 1 117 ? -12.469 -14.489 5.700 1.00 86.56 117 ARG A CA 1
ATOM 892 C C . ARG A 1 117 ? -13.781 -13.826 5.249 1.00 86.56 117 ARG A C 1
ATOM 894 O O . ARG A 1 117 ? -14.779 -13.924 5.969 1.00 86.56 117 ARG A O 1
ATOM 901 N N . ARG A 1 118 ? -13.830 -13.411 3.973 1.00 78.06 118 ARG A N 1
ATOM 902 C CA . ARG A 1 118 ? -14.980 -12.789 3.277 1.00 78.06 118 ARG A CA 1
ATOM 903 C C . ARG A 1 118 ? -15.374 -11.421 3.851 1.00 78.06 118 ARG A C 1
ATOM 905 O O . ARG A 1 118 ? -16.519 -11.267 4.270 1.00 78.06 118 ARG A O 1
ATOM 912 N N . ASN A 1 119 ? -14.437 -10.478 3.877 1.00 79.81 119 ASN A N 1
ATOM 913 C CA . ASN A 1 119 ? -14.647 -9.138 4.431 1.00 79.81 119 ASN A CA 1
ATOM 914 C C . ASN A 1 119 ? -14.214 -8.008 3.481 1.00 79.81 119 ASN A C 1
ATOM 916 O O . ASN A 1 119 ? -13.466 -8.258 2.544 1.00 79.81 119 ASN A O 1
ATOM 920 N N . ALA A 1 120 ? -14.602 -6.772 3.783 1.00 88.62 120 ALA A N 1
ATOM 921 C CA . ALA A 1 120 ? -13.803 -5.587 3.455 1.00 88.62 120 ALA A CA 1
ATOM 922 C C . ALA A 1 120 ? -12.956 -5.197 4.683 1.00 88.62 120 ALA A C 1
ATOM 924 O O . ALA A 1 120 ? -13.352 -5.500 5.815 1.00 88.62 120 ALA A O 1
ATOM 925 N N . ILE A 1 121 ? -11.785 -4.606 4.455 1.00 92.38 121 ILE A N 1
ATOM 926 C CA . ILE A 1 121 ? -10.928 -3.992 5.475 1.00 92.38 121 ILE A CA 1
ATOM 927 C C . ILE A 1 121 ? -10.546 -2.615 4.938 1.00 92.38 121 ILE A C 1
ATOM 929 O O . ILE A 1 121 ? -9.925 -2.554 3.880 1.00 92.38 121 ILE A O 1
ATOM 933 N N . GLU A 1 122 ? -10.896 -1.562 5.663 1.00 96.06 122 GLU A N 1
ATOM 934 C CA . GLU A 1 122 ? -10.541 -0.176 5.364 1.00 96.06 122 GLU A CA 1
ATOM 935 C C . GLU A 1 122 ? -9.810 0.423 6.571 1.00 96.06 122 GLU A C 1
ATOM 937 O O . GLU A 1 122 ? -10.239 0.257 7.717 1.00 96.06 122 GLU A O 1
ATOM 942 N N . ILE A 1 123 ? -8.668 1.067 6.327 1.00 95.94 123 ILE A N 1
ATOM 943 C CA . ILE A 1 123 ? -7.864 1.728 7.360 1.00 95.94 123 ILE A CA 1
ATOM 944 C C . ILE A 1 123 ? -7.514 3.138 6.884 1.00 95.94 123 ILE A C 1
ATOM 946 O O . ILE A 1 123 ? -6.744 3.302 5.940 1.00 95.94 123 ILE A O 1
ATOM 950 N N . SER A 1 124 ? -8.025 4.154 7.575 1.00 96.75 124 SER A N 1
ATOM 951 C CA . SER A 1 124 ? -7.803 5.570 7.278 1.00 96.75 124 SER A CA 1
ATOM 952 C C . SER A 1 124 ? -7.023 6.250 8.405 1.00 96.75 124 SER A C 1
ATOM 954 O O . SER A 1 124 ? -7.450 6.268 9.559 1.00 96.75 124 SER A O 1
ATOM 956 N N . ILE A 1 125 ? -5.853 6.820 8.097 1.00 94.44 125 ILE A N 1
ATOM 957 C CA . ILE A 1 125 ? -4.968 7.474 9.074 1.00 94.44 125 ILE A CA 1
ATOM 958 C C . ILE A 1 125 ? -4.607 8.888 8.603 1.00 94.44 125 ILE A C 1
ATOM 960 O O . ILE A 1 125 ? -3.861 9.075 7.638 1.00 94.44 125 ILE A O 1
ATOM 964 N N . THR A 1 126 ? -5.081 9.918 9.309 1.00 93.69 126 THR A N 1
ATOM 965 C CA . THR A 1 126 ? -5.014 11.313 8.835 1.00 93.69 126 THR A CA 1
ATOM 966 C C . THR A 1 126 ? -4.369 12.304 9.817 1.00 93.69 126 THR A C 1
ATOM 968 O O . THR A 1 126 ? -4.523 12.249 11.041 1.00 93.69 126 THR A O 1
ATOM 971 N N . ALA A 1 127 ? -3.633 13.275 9.260 1.00 88.75 127 ALA A N 1
ATOM 972 C CA . ALA A 1 127 ? -3.054 14.432 9.959 1.00 88.75 127 ALA A CA 1
ATOM 973 C C . ALA A 1 127 ? -2.040 14.101 11.086 1.00 88.75 127 ALA A C 1
ATOM 975 O O . ALA A 1 127 ? -1.970 14.780 12.117 1.00 88.75 127 ALA A O 1
ATOM 976 N N . VAL A 1 128 ? -1.199 13.088 10.860 1.00 84.69 128 VAL A N 1
ATOM 977 C CA . VAL A 1 128 ? -0.355 12.447 11.886 1.00 84.69 128 VAL A CA 1
ATOM 978 C C . VAL A 1 128 ? 1.061 13.063 12.016 1.00 84.69 128 VAL A C 1
ATOM 980 O O . VAL A 1 128 ? 1.810 13.208 11.041 1.00 84.69 128 VAL A O 1
ATOM 983 N N . ARG A 1 129 ? 1.467 13.465 13.238 1.00 85.81 129 ARG A N 1
ATOM 984 C CA . ARG A 1 129 ? 2.743 14.191 13.505 1.00 85.81 129 ARG A CA 1
ATOM 985 C C . ARG A 1 129 ? 3.614 13.634 14.652 1.00 85.81 129 ARG A C 1
ATOM 987 O O . ARG A 1 129 ? 3.268 13.839 15.817 1.00 85.81 129 ARG A O 1
ATOM 994 N N . ARG A 1 130 ? 4.832 13.159 14.329 1.00 81.00 130 ARG A N 1
ATOM 995 C CA . ARG A 1 130 ? 5.839 12.572 15.253 1.00 81.00 130 ARG A CA 1
ATOM 996 C C . ARG A 1 130 ? 5.421 11.232 15.875 1.00 81.00 130 ARG A C 1
ATOM 998 O O . ARG A 1 130 ? 5.198 11.195 17.078 1.00 81.00 130 ARG A O 1
ATOM 1005 N N . ASN A 1 131 ? 5.313 10.177 15.078 1.00 81.56 131 ASN A N 1
ATOM 1006 C CA . ASN A 1 131 ? 4.805 8.869 15.501 1.00 81.56 131 ASN A CA 1
ATOM 1007 C C . ASN A 1 131 ? 5.517 7.724 14.761 1.00 81.56 131 ASN A C 1
ATOM 1009 O O . ASN A 1 131 ? 6.198 7.969 13.763 1.00 81.56 131 ASN A O 1
ATOM 1013 N N . ALA A 1 132 ? 5.309 6.493 15.214 1.00 89.81 132 ALA A N 1
ATOM 1014 C CA . ALA A 1 132 ? 5.391 5.303 14.367 1.00 89.81 132 ALA A CA 1
ATOM 1015 C C . ALA A 1 132 ? 3.965 4.893 13.954 1.00 89.81 132 ALA A C 1
ATOM 1017 O O . ALA A 1 132 ? 3.023 5.134 14.714 1.00 89.81 132 ALA A O 1
ATOM 1018 N N . ILE A 1 133 ? 3.815 4.342 12.751 1.00 93.19 133 ILE A N 1
ATOM 1019 C CA . ILE A 1 133 ? 2.605 3.671 12.267 1.00 93.19 133 ILE A CA 1
ATOM 1020 C C . ILE A 1 133 ? 3.051 2.300 11.765 1.00 93.19 133 ILE A C 1
ATOM 1022 O O . ILE A 1 133 ? 3.867 2.250 10.848 1.00 93.19 133 ILE A O 1
ATOM 1026 N N . GLU A 1 134 ? 2.497 1.235 12.325 1.00 97.19 134 GLU A N 1
ATOM 1027 C CA . GLU A 1 134 ? 2.660 -0.140 11.859 1.00 97.19 134 GLU A CA 1
ATOM 1028 C C . GLU A 1 134 ? 1.281 -0.732 11.540 1.00 97.19 134 GLU A C 1
ATOM 1030 O O . GLU A 1 134 ? 0.335 -0.603 12.323 1.00 97.19 134 GLU A O 1
ATOM 1035 N N . ILE A 1 135 ? 1.144 -1.348 10.364 1.00 96.31 135 ILE A N 1
ATOM 1036 C CA . ILE A 1 135 ? -0.090 -2.006 9.922 1.00 96.31 135 ILE A CA 1
ATOM 1037 C C . ILE A 1 135 ? 0.250 -3.407 9.414 1.00 96.31 135 ILE A C 1
ATOM 1039 O O . ILE A 1 135 ? 0.826 -3.561 8.338 1.00 96.31 135 ILE A O 1
ATOM 1043 N N . SER A 1 136 ? -0.176 -4.428 10.151 1.00 96.50 136 SER A N 1
ATOM 1044 C CA . SER A 1 136 ? 0.078 -5.840 9.866 1.00 96.50 136 SER A CA 1
ATOM 1045 C C . SER A 1 136 ? -1.224 -6.583 9.542 1.00 96.50 136 SER A C 1
ATOM 1047 O O . SER A 1 136 ? -2.108 -6.739 10.383 1.00 96.50 136 SER A O 1
ATOM 1049 N N . ILE A 1 137 ? -1.369 -7.073 8.306 1.00 93.56 137 ILE A N 1
ATOM 1050 C CA . ILE A 1 137 ? -2.574 -7.766 7.816 1.00 93.56 137 ILE A CA 1
ATOM 1051 C C . ILE A 1 137 ? -2.215 -9.158 7.280 1.00 93.56 137 ILE A C 1
ATOM 1053 O O . ILE A 1 137 ? -1.571 -9.298 6.238 1.00 93.56 137 ILE A O 1
ATOM 1057 N N . ALA A 1 138 ? -2.692 -10.218 7.943 1.00 93.38 138 ALA A N 1
ATOM 1058 C CA . ALA A 1 138 ? -2.239 -11.586 7.681 1.00 93.38 138 ALA A CA 1
ATOM 1059 C C . ALA A 1 138 ? -3.355 -12.633 7.472 1.00 93.38 138 ALA A C 1
ATOM 1061 O O . ALA A 1 138 ? -4.427 -12.630 8.087 1.00 93.38 138 ALA A O 1
ATOM 1062 N N . ALA A 1 139 ? -3.053 -13.618 6.615 1.00 89.38 139 ALA A N 1
ATOM 1063 C CA . ALA A 1 139 ? -3.850 -14.829 6.370 1.00 89.38 139 ALA A CA 1
ATOM 1064 C C . ALA A 1 139 ? -5.279 -14.588 5.825 1.00 89.38 139 ALA A C 1
ATOM 1066 O O . ALA A 1 139 ? -6.209 -15.366 6.081 1.00 89.38 139 ALA A O 1
ATOM 1067 N N . VAL A 1 140 ? -5.441 -13.536 5.020 1.00 85.12 140 VAL A N 1
ATOM 1068 C CA . VAL A 1 140 ? -6.730 -13.049 4.505 1.00 85.12 140 VAL A CA 1
ATOM 1069 C C . VAL A 1 140 ? -7.235 -13.831 3.277 1.00 85.12 140 VAL A C 1
ATOM 1071 O O . VAL A 1 140 ? -6.462 -14.203 2.387 1.00 85.12 140 VAL A O 1
ATOM 1074 N N . ARG A 1 141 ? -8.554 -14.091 3.191 1.00 86.62 141 ARG A N 1
ATOM 1075 C CA . ARG A 1 141 ? -9.174 -14.813 2.054 1.00 86.62 141 ARG A CA 1
ATOM 1076 C C . ARG A 1 141 ? -10.516 -14.232 1.577 1.00 86.62 141 ARG A C 1
ATOM 1078 O O . ARG A 1 141 ? -11.519 -14.383 2.283 1.00 86.62 141 ARG A O 1
ATOM 1085 N N . ARG A 1 142 ? -10.564 -13.830 0.297 1.00 77.31 142 ARG A N 1
ATOM 1086 C CA . ARG A 1 142 ? -11.729 -13.285 -0.439 1.00 77.31 142 ARG A CA 1
ATOM 1087 C C . ARG A 1 142 ? -12.196 -11.914 0.076 1.00 77.31 142 ARG A C 1
ATOM 1089 O O . ARG A 1 142 ? -13.352 -11.804 0.481 1.00 77.31 142 ARG A O 1
ATOM 1096 N N . ASN A 1 143 ? -11.310 -10.920 0.078 1.00 78.44 143 ASN A N 1
ATOM 1097 C CA . ASN A 1 143 ? -11.574 -9.591 0.641 1.00 78.44 143 ASN A CA 1
ATOM 1098 C C . ASN A 1 143 ? -11.140 -8.429 -0.271 1.00 78.44 143 ASN A C 1
ATOM 1100 O O . ASN A 1 143 ? -10.307 -8.626 -1.145 1.00 78.44 143 ASN A O 1
ATOM 1104 N N . ALA A 1 144 ? -11.603 -7.214 0.013 1.00 88.50 144 ALA A N 1
ATOM 1105 C CA . ALA A 1 144 ? -10.855 -5.992 -0.303 1.00 88.50 144 ALA A CA 1
ATOM 1106 C C . ALA A 1 144 ? -10.020 -5.564 0.921 1.00 88.50 144 ALA A C 1
ATOM 1108 O O . ALA A 1 144 ? -10.396 -5.882 2.056 1.00 88.50 144 ALA A O 1
ATOM 1109 N N . ILE A 1 145 ? -8.880 -4.919 0.683 1.00 92.25 145 ILE A N 1
ATOM 1110 C CA . ILE A 1 145 ? -8.034 -4.261 1.684 1.00 92.25 145 ILE A CA 1
ATOM 1111 C C . ILE A 1 145 ? -7.696 -2.884 1.114 1.00 92.25 145 ILE A C 1
ATOM 1113 O O . ILE A 1 145 ? -7.061 -2.828 0.064 1.00 92.25 145 ILE A O 1
ATOM 1117 N N . GLU A 1 146 ? -8.093 -1.824 1.804 1.00 96.00 146 GLU A N 1
ATOM 1118 C CA . GLU A 1 146 ? -7.747 -0.439 1.487 1.00 96.00 146 GLU A CA 1
ATOM 1119 C C . GLU A 1 146 ? -7.026 0.189 2.687 1.00 96.00 146 GLU A C 1
ATOM 1121 O O . GLU A 1 146 ? -7.454 0.037 3.836 1.00 96.00 146 GLU A O 1
ATOM 1126 N N . ILE A 1 147 ? -5.899 0.856 2.432 1.00 96.12 147 ILE A N 1
ATOM 1127 C CA . ILE A 1 147 ? -5.108 1.555 3.449 1.00 96.12 147 ILE A CA 1
ATOM 1128 C C . ILE A 1 147 ? -4.792 2.963 2.942 1.00 96.12 147 ILE A C 1
ATOM 1130 O O . ILE A 1 147 ? -3.983 3.132 2.031 1.00 96.12 147 ILE A O 1
ATOM 1134 N N . SER A 1 148 ? -5.379 3.973 3.576 1.00 96.69 148 SER A N 1
ATOM 1135 C CA . SER A 1 148 ? -5.260 5.384 3.207 1.00 96.69 148 SER A CA 1
ATOM 1136 C C . SER A 1 148 ? -4.562 6.189 4.311 1.00 96.69 148 SER A C 1
ATOM 1138 O O . SER A 1 148 ? -5.061 6.324 5.425 1.00 96.69 148 SER A O 1
ATOM 1140 N N . ILE A 1 149 ? -3.383 6.751 4.018 1.00 94.44 149 ILE A N 1
ATOM 1141 C CA . ILE A 1 149 ? -2.542 7.483 4.981 1.00 94.44 149 ILE A CA 1
ATOM 1142 C C . ILE A 1 149 ? -2.227 8.896 4.466 1.00 94.44 149 ILE A C 1
ATOM 1144 O O . ILE A 1 149 ? -1.486 9.071 3.498 1.00 94.44 149 ILE A O 1
ATOM 1148 N N . ALA A 1 150 ? -2.726 9.935 5.142 1.00 93.88 150 ALA A N 1
ATOM 1149 C CA . ALA A 1 150 ? -2.693 11.313 4.637 1.00 93.88 150 ALA A CA 1
ATOM 1150 C C . ALA A 1 150 ? -2.073 12.354 5.592 1.00 93.88 150 ALA A C 1
ATOM 1152 O O . ALA A 1 150 ? -2.287 12.363 6.809 1.00 93.88 150 ALA A O 1
ATOM 1153 N N . ALA A 1 151 ? -1.344 13.315 5.011 1.00 90.62 151 ALA A N 1
ATOM 1154 C CA . ALA A 1 151 ? -0.793 14.506 5.676 1.00 90.62 151 ALA A CA 1
ATOM 1155 C C . ALA A 1 151 ? 0.192 14.213 6.835 1.00 90.62 151 ALA A C 1
ATOM 1157 O O . ALA A 1 151 ? 0.207 14.893 7.871 1.00 90.62 151 ALA A O 1
ATOM 1158 N N . VAL A 1 152 ? 1.053 13.207 6.648 1.00 86.25 152 VAL A N 1
ATOM 1159 C CA . VAL A 1 152 ? 1.885 12.612 7.709 1.00 86.25 152 VAL A CA 1
ATOM 1160 C C . VAL A 1 152 ? 3.313 13.193 7.746 1.00 86.25 152 VAL A C 1
ATOM 1162 O O . VAL A 1 152 ? 4.047 13.177 6.754 1.00 86.25 152 VAL A O 1
ATOM 1165 N N . ARG A 1 153 ? 3.753 13.721 8.903 1.00 86.81 153 ARG A N 1
ATOM 1166 C CA . ARG A 1 153 ? 5.030 14.468 9.047 1.00 86.81 153 ARG A CA 1
ATOM 1167 C C . ARG A 1 153 ? 5.919 14.055 10.234 1.00 86.81 153 ARG A C 1
ATOM 1169 O O . ARG A 1 153 ? 5.567 14.331 11.386 1.00 86.81 153 ARG A O 1
ATOM 1176 N N . ARG A 1 154 ? 7.149 13.608 9.926 1.00 84.81 154 ARG A N 1
ATOM 1177 C CA . ARG A 1 154 ? 8.166 13.051 10.849 1.00 84.81 154 ARG A CA 1
ATOM 1178 C C . ARG A 1 154 ? 7.729 11.724 11.478 1.00 84.81 154 ARG A C 1
ATOM 1180 O O . ARG A 1 154 ? 7.523 11.697 12.684 1.00 84.81 154 ARG A O 1
ATOM 1187 N N . ASN A 1 155 ? 7.549 10.676 10.682 1.00 84.44 155 ASN A N 1
ATOM 1188 C CA . ASN A 1 155 ? 7.088 9.372 11.173 1.00 84.44 155 ASN A CA 1
ATOM 1189 C C . ASN A 1 155 ? 7.847 8.217 10.503 1.00 84.44 155 ASN A C 1
ATOM 1191 O O . ASN A 1 155 ? 8.394 8.408 9.418 1.00 84.44 155 ASN A O 1
ATOM 1195 N N . ALA A 1 156 ? 7.837 7.041 11.121 1.00 90.69 156 ALA A N 1
ATOM 1196 C CA . ALA A 1 156 ? 7.984 5.780 10.396 1.00 90.69 156 ALA A CA 1
ATOM 1197 C C . ALA A 1 156 ? 6.582 5.287 9.998 1.00 90.69 156 ALA A C 1
ATOM 1199 O O . ALA A 1 156 ? 5.622 5.547 10.730 1.00 90.69 156 ALA A O 1
ATOM 1200 N N . ILE A 1 157 ? 6.464 4.660 8.831 1.00 93.31 157 ILE A N 1
ATOM 1201 C CA . ILE A 1 157 ? 5.255 3.991 8.344 1.00 93.31 157 ILE A CA 1
ATOM 1202 C C . ILE A 1 157 ? 5.704 2.626 7.832 1.00 93.31 157 ILE A C 1
ATOM 1204 O O . ILE A 1 157 ? 6.483 2.583 6.884 1.00 93.31 157 ILE A O 1
ATOM 1208 N N . GLU A 1 158 ? 5.206 1.555 8.432 1.00 97.25 158 GLU A N 1
ATOM 1209 C CA . GLU A 1 158 ? 5.413 0.178 7.991 1.00 97.25 158 GLU A CA 1
ATOM 1210 C C . GLU A 1 158 ? 4.054 -0.461 7.682 1.00 97.25 158 GLU A C 1
ATOM 1212 O O . GLU A 1 158 ? 3.101 -0.332 8.456 1.00 97.25 158 GLU A O 1
ATOM 1217 N N . ILE A 1 159 ? 3.940 -1.107 6.521 1.00 96.56 159 ILE A N 1
ATOM 1218 C CA . ILE A 1 159 ? 2.718 -1.783 6.076 1.00 96.56 159 ILE A CA 1
ATOM 1219 C C . ILE A 1 159 ? 3.074 -3.184 5.579 1.00 96.56 159 ILE A C 1
ATOM 1221 O O . ILE A 1 159 ? 3.646 -3.342 4.501 1.00 96.56 159 ILE A O 1
ATOM 1225 N N . SER A 1 160 ? 2.670 -4.203 6.331 1.00 96.19 160 SER A N 1
ATOM 1226 C CA . SER A 1 160 ? 2.959 -5.613 6.070 1.00 96.19 160 SER A CA 1
ATOM 1227 C C . SER A 1 160 ? 1.680 -6.393 5.737 1.00 96.19 160 SER A C 1
ATOM 1229 O O . SER A 1 160 ? 0.775 -6.537 6.557 1.00 96.19 160 SER A O 1
ATOM 1231 N N . VAL A 1 161 ? 1.584 -6.933 4.516 1.00 93.12 161 VAL A N 1
ATOM 1232 C CA . VAL A 1 161 ? 0.389 -7.632 3.999 1.00 93.12 161 VAL A CA 1
ATOM 1233 C C . VAL A 1 161 ? 0.746 -9.039 3.504 1.00 93.12 161 VAL A C 1
ATOM 1235 O O . VAL A 1 161 ? 1.335 -9.222 2.436 1.00 93.12 161 VAL A O 1
ATOM 1238 N N . ALA A 1 162 ? 0.351 -10.073 4.254 1.00 92.81 162 ALA A N 1
ATOM 1239 C CA . ALA A 1 162 ? 0.871 -11.434 4.089 1.00 92.81 162 ALA A CA 1
ATOM 1240 C C . ALA A 1 162 ? -0.190 -12.533 3.859 1.00 92.81 162 ALA A C 1
ATOM 1242 O O . ALA A 1 162 ? -1.284 -12.559 4.431 1.00 92.81 162 ALA A O 1
ATOM 1243 N N . ALA A 1 163 ? 0.183 -13.532 3.048 1.00 88.31 163 ALA A N 1
ATOM 1244 C CA . ALA A 1 163 ? -0.560 -14.780 2.813 1.00 88.31 163 ALA A CA 1
ATOM 1245 C C . ALA A 1 163 ? -1.989 -14.602 2.246 1.00 88.31 163 ALA A C 1
ATOM 1247 O O . ALA A 1 163 ? -2.899 -15.401 2.511 1.00 88.31 163 ALA A O 1
ATOM 1248 N N . VAL A 1 164 ? -2.170 -13.571 1.419 1.00 84.38 164 VAL A N 1
ATOM 1249 C CA . VAL A 1 164 ? -3.466 -13.103 0.904 1.00 84.38 164 VAL A CA 1
ATOM 1250 C C . VAL A 1 164 ? -3.954 -13.892 -0.323 1.00 84.38 164 VAL A C 1
ATOM 1252 O O . VAL A 1 164 ? -3.177 -14.204 -1.231 1.00 84.38 164 VAL A O 1
ATOM 1255 N N . ARG A 1 165 ? -5.258 -14.216 -0.401 1.00 85.75 165 ARG A N 1
ATOM 1256 C CA . ARG A 1 165 ? -5.843 -14.961 -1.542 1.00 85.75 165 ARG A CA 1
ATOM 1257 C C . ARG A 1 165 ? -7.204 -14.441 -2.026 1.00 85.75 165 ARG A C 1
ATOM 1259 O O . ARG A 1 165 ? -8.199 -14.610 -1.315 1.00 85.75 165 ARG A O 1
ATOM 1266 N N . ARG A 1 166 ? -7.270 -14.081 -3.318 1.00 77.75 166 ARG A N 1
ATOM 1267 C CA . ARG A 1 166 ? -8.457 -13.596 -4.058 1.00 77.75 166 ARG A CA 1
ATOM 1268 C C . ARG A 1 166 ? -8.958 -12.233 -3.569 1.00 77.75 166 ARG A C 1
ATOM 1270 O O . ARG A 1 166 ? -10.111 -12.146 -3.152 1.00 77.75 166 ARG A O 1
ATOM 1277 N N . ASN A 1 167 ? -8.093 -11.223 -3.592 1.00 79.62 167 ASN A N 1
ATOM 1278 C CA . ASN A 1 167 ? -8.368 -9.912 -3.006 1.00 79.62 167 ASN A CA 1
ATOM 1279 C C . ASN A 1 167 ? -8.083 -8.724 -3.940 1.00 79.62 167 ASN A C 1
ATOM 1281 O O . ASN A 1 167 ? -7.329 -8.867 -4.890 1.00 79.62 167 ASN A O 1
ATOM 1285 N N . ALA A 1 168 ? -8.591 -7.539 -3.615 1.00 88.62 168 ALA A N 1
ATOM 1286 C CA . ALA A 1 168 ? -7.916 -6.284 -3.966 1.00 88.62 168 ALA A CA 1
ATOM 1287 C C . ALA A 1 168 ? -7.052 -5.833 -2.773 1.00 88.62 168 ALA A C 1
ATOM 1289 O O . ALA A 1 168 ? -7.412 -6.118 -1.625 1.00 88.62 168 ALA A O 1
ATOM 1290 N N . ILE A 1 169 ? -5.908 -5.208 -3.045 1.00 92.00 169 ILE A N 1
ATOM 1291 C CA . ILE A 1 169 ? -5.075 -4.499 -2.068 1.00 92.00 169 ILE A CA 1
ATOM 1292 C C . ILE A 1 169 ? -4.786 -3.128 -2.675 1.00 92.00 169 ILE A C 1
ATOM 1294 O O . ILE A 1 169 ? -4.146 -3.071 -3.722 1.00 92.00 169 ILE A O 1
ATOM 1298 N N . GLU A 1 170 ? -5.232 -2.071 -2.015 1.00 95.75 170 GLU A N 1
ATOM 1299 C CA . GLU A 1 170 ? -4.964 -0.681 -2.375 1.00 95.75 170 GLU A CA 1
ATOM 1300 C C . GLU A 1 170 ? -4.274 0.014 -1.196 1.00 95.75 170 GLU A C 1
ATOM 1302 O O . GLU A 1 170 ? -4.697 -0.123 -0.044 1.00 95.75 170 GLU A O 1
ATOM 1307 N N . ILE A 1 171 ? -3.168 0.708 -1.468 1.00 96.19 171 ILE A N 1
ATOM 1308 C CA . ILE A 1 171 ? -2.402 1.453 -0.464 1.00 96.19 171 ILE A CA 1
ATOM 1309 C C . ILE A 1 171 ? -2.137 2.861 -0.998 1.00 96.19 171 ILE A C 1
ATOM 1311 O O . ILE A 1 171 ? -1.338 3.040 -1.916 1.00 96.19 171 ILE A O 1
ATOM 1315 N N . SER A 1 172 ? -2.766 3.866 -0.393 1.00 96.56 172 SER A N 1
ATOM 1316 C CA . SER A 1 172 ? -2.649 5.276 -0.765 1.00 96.56 172 SER A CA 1
ATOM 1317 C C . SER A 1 172 ? -1.936 6.074 0.329 1.00 96.56 172 SER A C 1
ATOM 1319 O O . SER A 1 172 ? -2.369 6.116 1.479 1.00 96.56 172 SER A O 1
ATOM 1321 N N . ILE A 1 173 ? -0.819 6.727 -0.004 1.00 93.94 173 ILE A N 1
ATOM 1322 C CA . ILE A 1 173 ? -0.009 7.514 0.938 1.00 93.94 173 ILE A CA 1
ATOM 1323 C C . ILE A 1 173 ? 0.233 8.922 0.384 1.00 93.94 173 ILE A C 1
ATOM 1325 O O . ILE A 1 173 ? 0.981 9.119 -0.574 1.00 93.94 173 ILE A O 1
ATOM 1329 N N . THR A 1 174 ? -0.345 9.945 1.018 1.00 92.56 174 THR A N 1
ATOM 1330 C CA . THR A 1 174 ? -0.380 11.312 0.467 1.00 92.56 174 THR A CA 1
ATOM 1331 C C . THR A 1 174 ? 0.204 12.385 1.395 1.00 92.56 174 THR A C 1
ATOM 1333 O O . THR A 1 174 ? 0.086 12.356 2.624 1.00 92.56 174 THR A O 1
ATOM 1336 N N . ALA A 1 175 ? 0.849 13.391 0.790 1.00 88.94 175 ALA A N 1
ATOM 1337 C CA . ALA A 1 175 ? 1.367 14.597 1.452 1.00 88.94 175 ALA A CA 1
ATOM 1338 C C . ALA A 1 175 ? 2.361 14.323 2.608 1.00 88.94 175 ALA A C 1
ATOM 1340 O O . ALA A 1 175 ? 2.314 14.944 3.677 1.00 88.94 175 ALA A O 1
ATOM 1341 N N . VAL A 1 176 ? 3.298 13.399 2.376 1.00 87.56 176 VAL A N 1
ATOM 1342 C CA . VAL A 1 176 ? 4.209 12.848 3.392 1.00 87.56 176 VAL A CA 1
ATOM 1343 C C . VAL A 1 176 ? 5.590 13.520 3.443 1.00 87.56 176 VAL A C 1
ATOM 1345 O O . VAL A 1 176 ? 6.266 13.695 2.426 1.00 87.56 176 VAL A O 1
ATOM 1348 N N . ARG A 1 177 ? 6.066 13.899 4.642 1.00 86.81 177 ARG A N 1
ATOM 1349 C CA . ARG A 1 177 ? 7.290 14.722 4.789 1.00 86.81 177 ARG A CA 1
ATOM 1350 C C . ARG A 1 177 ? 8.190 14.350 5.971 1.00 86.81 177 ARG A C 1
ATOM 1352 O O . ARG A 1 177 ? 7.845 14.636 7.122 1.00 86.81 177 ARG A O 1
ATOM 1359 N N . ARG A 1 178 ? 9.438 13.976 5.655 1.00 86.25 178 ARG A N 1
ATOM 1360 C CA . ARG A 1 178 ? 10.482 13.488 6.581 1.00 86.25 178 ARG A CA 1
ATOM 1361 C C . ARG A 1 178 ? 10.122 12.145 7.217 1.00 86.25 178 ARG A C 1
ATOM 1363 O O . ARG A 1 178 ? 10.166 12.048 8.439 1.00 86.25 178 ARG A O 1
ATOM 1370 N N . ASN A 1 179 ? 9.736 11.171 6.401 1.00 86.62 179 ASN A N 1
ATOM 1371 C CA . ASN A 1 179 ? 9.305 9.857 6.874 1.00 86.62 179 ASN A CA 1
ATOM 1372 C C . ASN A 1 179 ? 10.191 8.731 6.314 1.00 86.62 179 ASN A C 1
ATOM 1374 O O . ASN A 1 179 ? 10.751 8.887 5.230 1.00 86.62 179 ASN A O 1
ATOM 1378 N N . ALA A 1 180 ? 10.271 7.609 7.022 1.00 90.81 180 ALA A N 1
ATOM 1379 C CA . ALA A 1 180 ? 10.539 6.314 6.396 1.00 90.81 180 ALA A CA 1
ATOM 1380 C C . ALA A 1 180 ? 9.184 5.680 6.046 1.00 90.81 180 ALA A C 1
ATOM 1382 O O . ALA A 1 180 ? 8.216 5.885 6.784 1.00 90.81 180 ALA A O 1
ATOM 1383 N N . ILE A 1 181 ? 9.102 5.010 4.900 1.00 93.12 181 ILE A N 1
ATOM 1384 C CA . ILE A 1 181 ? 7.913 4.305 4.417 1.00 93.12 181 ILE A CA 1
ATOM 1385 C C . ILE A 1 181 ? 8.388 2.949 3.914 1.00 93.12 181 ILE A C 1
ATOM 1387 O O . ILE A 1 181 ? 9.161 2.914 2.961 1.00 93.12 181 ILE A O 1
ATOM 1391 N N . GLU A 1 182 ? 7.918 1.876 4.531 1.00 97.06 182 GLU A N 1
ATOM 1392 C CA . GLU A 1 182 ? 8.157 0.498 4.114 1.00 97.06 182 GLU A CA 1
ATOM 1393 C C . GLU A 1 182 ? 6.814 -0.180 3.820 1.00 97.06 182 GLU A C 1
ATOM 1395 O O . GLU A 1 182 ? 5.864 -0.074 4.600 1.00 97.06 182 GLU A O 1
ATOM 1400 N N . ILE A 1 183 ? 6.712 -0.838 2.665 1.00 96.19 183 ILE A N 1
ATOM 1401 C CA . ILE A 1 183 ? 5.519 -1.577 2.242 1.00 96.19 183 ILE A CA 1
ATOM 1402 C C . ILE A 1 183 ? 5.943 -2.973 1.789 1.00 96.19 183 ILE A C 1
ATOM 1404 O O . ILE A 1 183 ? 6.566 -3.125 0.739 1.00 96.19 183 ILE A O 1
ATOM 1408 N N . SER A 1 184 ? 5.550 -3.994 2.544 1.00 95.81 184 SER A N 1
ATOM 1409 C CA . SER A 1 184 ? 5.918 -5.393 2.327 1.00 95.81 184 SER A CA 1
ATOM 1410 C C . SER A 1 184 ? 4.684 -6.251 2.023 1.00 95.81 184 SER A C 1
ATOM 1412 O O . SER A 1 184 ? 3.828 -6.476 2.877 1.00 95.81 184 SER A O 1
ATOM 1414 N N . ILE A 1 185 ? 4.573 -6.773 0.795 1.00 92.44 185 ILE A N 1
ATOM 1415 C CA . ILE A 1 185 ? 3.454 -7.622 0.347 1.00 92.44 185 ILE A CA 1
ATOM 1416 C C . ILE A 1 185 ? 3.957 -9.018 -0.032 1.00 92.44 185 ILE A C 1
ATOM 1418 O O . ILE A 1 185 ? 4.646 -9.201 -1.037 1.00 92.44 185 ILE A O 1
ATOM 1422 N N . ALA A 1 186 ? 3.554 -10.038 0.730 1.00 91.56 186 ALA A N 1
ATOM 1423 C CA . ALA A 1 186 ? 4.095 -11.394 0.614 1.00 91.56 186 ALA A CA 1
ATOM 1424 C C . ALA A 1 186 ? 3.037 -12.477 0.324 1.00 91.56 186 ALA A C 1
ATOM 1426 O O . ALA A 1 186 ? 1.953 -12.538 0.916 1.00 91.56 186 ALA A O 1
ATOM 1427 N N . ALA A 1 187 ? 3.394 -13.419 -0.556 1.00 85.19 187 ALA A N 1
ATOM 1428 C CA . ALA A 1 187 ? 2.639 -14.643 -0.858 1.00 85.19 187 ALA A CA 1
ATOM 1429 C C . ALA A 1 187 ? 1.194 -14.424 -1.376 1.00 85.19 187 ALA A C 1
ATOM 1431 O O . ALA A 1 187 ? 0.304 -15.261 -1.163 1.00 85.19 187 ALA A O 1
ATOM 1432 N N . ALA A 1 188 ? 0.972 -13.322 -2.097 1.00 82.19 188 ALA A N 1
ATOM 1433 C CA . ALA A 1 188 ? -0.310 -12.944 -2.693 1.00 82.19 188 ALA A CA 1
ATOM 1434 C C . ALA A 1 188 ? -0.721 -13.840 -3.886 1.00 82.19 188 ALA A C 1
ATOM 1436 O O . ALA A 1 188 ? 0.094 -14.191 -4.746 1.00 82.19 188 ALA A O 1
ATOM 1437 N N . ARG A 1 189 ? -2.009 -14.213 -3.987 1.00 82.88 189 ARG A N 1
ATOM 1438 C CA . ARG A 1 189 ? -2.528 -15.039 -5.102 1.00 82.88 189 ARG A CA 1
ATOM 1439 C C . ARG A 1 189 ? -3.904 -14.608 -5.614 1.00 82.88 189 ARG A C 1
ATOM 1441 O O . ARG A 1 189 ? -4.894 -14.775 -4.896 1.00 82.88 189 ARG A O 1
ATOM 1448 N N . ARG A 1 190 ? -3.978 -14.297 -6.914 1.00 75.81 190 ARG A N 1
ATOM 1449 C CA . ARG A 1 190 ? -5.169 -13.824 -7.644 1.00 75.81 190 ARG A CA 1
ATOM 1450 C C . ARG A 1 190 ? -5.708 -12.504 -7.095 1.00 75.81 190 ARG A C 1
ATOM 1452 O O . ARG A 1 190 ? -6.878 -12.451 -6.724 1.00 75.81 190 ARG A O 1
ATOM 1459 N N . ASN A 1 191 ? -4.850 -11.494 -7.001 1.00 77.12 191 ASN A N 1
ATOM 1460 C CA . ASN A 1 191 ? -5.219 -10.180 -6.482 1.00 77.12 191 ASN A CA 1
ATOM 1461 C C . ASN A 1 191 ? -4.999 -9.058 -7.507 1.00 77.12 191 ASN A C 1
ATOM 1463 O O . ASN A 1 191 ? -4.218 -9.232 -8.433 1.00 77.12 191 ASN A O 1
ATOM 1467 N N . ALA A 1 192 ? -5.613 -7.898 -7.302 1.00 87.38 192 ALA A N 1
ATOM 1468 C CA . ALA A 1 192 ? -5.027 -6.630 -7.744 1.00 87.38 192 ALA A CA 1
ATOM 1469 C C . ALA A 1 192 ? -4.184 -6.062 -6.589 1.00 87.38 192 ALA A C 1
ATOM 1471 O O . ALA A 1 192 ? -4.531 -6.284 -5.424 1.00 87.38 192 ALA A O 1
ATOM 1472 N N . ILE A 1 193 ? -3.062 -5.419 -6.904 1.00 91.00 193 ILE A N 1
ATOM 1473 C CA . ILE A 1 193 ? -2.222 -4.682 -5.956 1.00 91.00 193 ILE A CA 1
ATOM 1474 C C . ILE A 1 193 ? -1.984 -3.306 -6.568 1.00 91.00 193 ILE A C 1
ATOM 1476 O O . ILE A 1 193 ? -1.350 -3.229 -7.617 1.00 91.00 193 ILE A O 1
ATOM 1480 N N . GLU A 1 194 ? -2.461 -2.261 -5.905 1.00 95.00 194 GLU A N 1
ATOM 1481 C CA . GLU A 1 194 ? -2.206 -0.867 -6.256 1.00 95.00 194 GLU A CA 1
ATOM 1482 C C . GLU A 1 194 ? -1.511 -0.166 -5.083 1.00 95.00 194 GLU A C 1
ATOM 1484 O O . GLU A 1 194 ? -1.926 -0.295 -3.927 1.00 95.00 194 GLU A O 1
ATOM 1489 N N . ILE A 1 195 ? -0.420 0.547 -5.369 1.00 95.56 195 ILE A N 1
ATOM 1490 C CA . ILE A 1 195 ? 0.321 1.342 -4.385 1.00 95.56 195 ILE A CA 1
ATOM 1491 C C . ILE A 1 195 ? 0.544 2.742 -4.954 1.00 95.56 195 ILE A C 1
ATOM 1493 O O . ILE A 1 195 ? 1.333 2.927 -5.880 1.00 95.56 195 ILE A O 1
ATOM 1497 N N . SER A 1 196 ? -0.097 3.737 -4.350 1.00 96.12 196 SER A N 1
ATOM 1498 C CA . SER A 1 196 ? -0.070 5.134 -4.778 1.00 96.12 196 SER A CA 1
ATOM 1499 C C . SER A 1 196 ? 0.579 6.022 -3.710 1.00 96.12 196 SER A C 1
ATOM 1501 O O . SER A 1 196 ? 0.072 6.156 -2.599 1.00 96.12 196 SER A O 1
ATOM 1503 N N . ILE A 1 197 ? 1.715 6.660 -4.022 1.00 93.06 197 ILE A N 1
ATOM 1504 C CA . ILE A 1 197 ? 2.452 7.547 -3.102 1.00 93.06 197 ILE A CA 1
ATOM 1505 C C . ILE A 1 197 ? 2.625 8.941 -3.717 1.00 93.06 197 ILE A C 1
ATOM 1507 O O . ILE A 1 197 ? 3.395 9.130 -4.658 1.00 93.06 197 ILE A O 1
ATOM 1511 N N . ALA A 1 198 ? 1.979 9.957 -3.142 1.00 91.31 198 ALA A N 1
ATOM 1512 C CA . ALA A 1 198 ? 1.945 11.312 -3.700 1.00 91.31 198 ALA A CA 1
ATOM 1513 C C . ALA A 1 198 ? 2.531 12.396 -2.772 1.00 91.31 198 ALA A C 1
ATOM 1515 O O . ALA A 1 198 ? 2.339 12.404 -1.551 1.00 91.31 198 ALA A O 1
ATOM 1516 N N . ALA A 1 199 ? 3.199 13.385 -3.378 1.00 87.38 199 ALA A N 1
ATOM 1517 C CA . ALA A 1 199 ? 3.726 14.593 -2.728 1.00 87.38 199 ALA A CA 1
ATOM 1518 C C . ALA A 1 199 ? 4.734 14.319 -1.589 1.00 87.38 199 ALA A C 1
ATOM 1520 O O . ALA A 1 199 ? 4.740 14.983 -0.545 1.00 87.38 199 ALA A O 1
ATOM 1521 N N . ALA A 1 200 ? 5.620 13.343 -1.806 1.00 84.94 200 ALA A N 1
ATOM 1522 C CA . ALA A 1 200 ? 6.575 12.850 -0.818 1.00 84.94 200 ALA A CA 1
ATOM 1523 C C . ALA A 1 200 ? 7.913 13.630 -0.792 1.00 84.94 200 ALA A C 1
ATOM 1525 O O . ALA A 1 200 ? 8.618 13.746 -1.800 1.00 84.94 200 ALA A O 1
ATOM 1526 N N . ARG A 1 201 ? 8.320 14.151 0.380 1.00 86.81 201 ARG A N 1
ATOM 1527 C CA . ARG A 1 201 ? 9.498 15.042 0.509 1.00 86.81 201 ARG A CA 1
ATOM 1528 C C . ARG A 1 201 ? 10.419 14.750 1.701 1.00 86.81 201 ARG A C 1
ATOM 1530 O O . ARG A 1 201 ? 10.081 15.076 2.844 1.00 86.81 201 ARG A O 1
ATOM 1537 N N . ARG A 1 202 ? 11.678 14.415 1.389 1.00 85.69 202 ARG A N 1
ATOM 1538 C CA . ARG A 1 202 ? 12.755 13.997 2.312 1.00 85.69 202 ARG A CA 1
ATOM 1539 C C . ARG A 1 202 ? 12.479 12.654 2.988 1.00 85.69 202 ARG A C 1
ATOM 1541 O O . ARG A 1 202 ? 12.564 12.587 4.211 1.00 85.69 202 ARG A O 1
ATOM 1548 N N . ASN A 1 203 ? 12.120 11.645 2.207 1.00 85.88 203 ASN A N 1
ATOM 1549 C CA . ASN A 1 203 ? 11.709 10.337 2.708 1.00 85.88 203 ASN A CA 1
ATOM 1550 C C . ASN A 1 203 ? 12.644 9.216 2.226 1.00 85.88 203 ASN A C 1
ATOM 1552 O O . ASN A 1 203 ? 13.278 9.359 1.184 1.00 85.88 203 ASN A O 1
ATOM 1556 N N . ALA A 1 204 ? 12.684 8.103 2.950 1.00 90.62 204 ALA A N 1
ATOM 1557 C CA . ALA A 1 204 ? 13.012 6.805 2.362 1.00 90.62 204 ALA A CA 1
ATOM 1558 C C . ALA A 1 204 ? 11.685 6.110 2.024 1.00 90.62 204 ALA A C 1
ATOM 1560 O O . ALA A 1 204 ? 10.720 6.260 2.778 1.00 90.62 204 ALA A O 1
ATOM 1561 N N . ILE A 1 205 ? 11.619 5.447 0.874 1.00 92.75 205 ILE A N 1
ATOM 1562 C CA . ILE A 1 205 ? 10.466 4.673 0.412 1.00 92.75 205 ILE A CA 1
ATOM 1563 C C . ILE A 1 205 ? 11.004 3.323 -0.048 1.00 92.75 205 ILE A C 1
ATOM 1565 O O . ILE A 1 205 ? 11.781 3.283 -0.999 1.00 92.75 205 ILE A O 1
ATOM 1569 N N . GLU A 1 206 ? 10.579 2.252 0.605 1.00 96.19 206 GLU A N 1
ATOM 1570 C CA . GLU A 1 206 ? 10.885 0.874 0.240 1.00 96.19 206 GLU A CA 1
ATOM 1571 C C . GLU A 1 206 ? 9.579 0.118 -0.027 1.00 96.19 206 GLU A C 1
ATOM 1573 O O . GLU A 1 206 ? 8.625 0.202 0.749 1.00 96.19 206 GLU A O 1
ATOM 1578 N N . ILE A 1 207 ? 9.509 -0.576 -1.163 1.00 94.88 207 ILE A N 1
ATOM 1579 C CA . ILE A 1 207 ? 8.353 -1.380 -1.567 1.00 94.88 207 ILE A CA 1
ATOM 1580 C C . ILE A 1 207 ? 8.849 -2.772 -1.960 1.00 94.88 207 ILE A C 1
ATOM 1582 O O . ILE A 1 207 ? 9.494 -2.938 -2.995 1.00 94.88 207 ILE A O 1
ATOM 1586 N N . SER A 1 208 ? 8.509 -3.781 -1.163 1.00 94.81 208 SER A N 1
ATOM 1587 C CA . SER A 1 208 ? 8.880 -5.180 -1.367 1.00 94.81 208 SER A CA 1
ATOM 1588 C C . SER A 1 208 ? 7.645 -6.024 -1.687 1.00 94.81 208 SER A C 1
ATOM 1590 O O . SER A 1 208 ? 6.700 -6.104 -0.905 1.00 94.81 208 SER A O 1
ATOM 1592 N N . ILE A 1 209 ? 7.617 -6.670 -2.854 1.00 91.12 209 ILE A N 1
ATOM 1593 C CA . ILE A 1 209 ? 6.490 -7.492 -3.316 1.00 91.12 209 ILE A CA 1
ATOM 1594 C C . ILE A 1 209 ? 7.000 -8.878 -3.719 1.00 91.12 209 ILE A C 1
ATOM 1596 O O . ILE A 1 209 ? 7.688 -9.036 -4.728 1.00 91.12 209 ILE A O 1
ATOM 1600 N N . THR A 1 210 ? 6.644 -9.917 -2.959 1.00 90.19 210 THR A N 1
ATOM 1601 C CA . THR A 1 210 ? 7.259 -11.249 -3.088 1.00 90.19 210 THR A CA 1
ATOM 1602 C C . THR A 1 210 ? 6.261 -12.401 -3.265 1.00 90.19 210 THR A C 1
ATOM 1604 O O . THR A 1 210 ? 5.165 -12.447 -2.697 1.00 90.19 210 THR A O 1
ATOM 1607 N N . ALA A 1 211 ? 6.668 -13.395 -4.065 1.00 82.69 211 ALA A N 1
ATOM 1608 C CA . ALA A 1 211 ? 5.969 -14.670 -4.277 1.00 82.69 211 ALA A CA 1
ATOM 1609 C C . ALA A 1 211 ? 4.524 -14.540 -4.816 1.00 82.69 211 ALA A C 1
ATOM 1611 O O . ALA A 1 211 ? 3.614 -15.279 -4.414 1.00 82.69 211 ALA A O 1
ATOM 1612 N N . VAL A 1 212 ? 4.323 -13.614 -5.759 1.00 77.12 212 VAL A N 1
ATOM 1613 C CA . VAL A 1 212 ? 3.004 -13.212 -6.274 1.00 77.12 212 VAL A CA 1
ATOM 1614 C C . VAL A 1 212 ? 2.552 -14.019 -7.500 1.00 77.12 212 VAL A C 1
ATOM 1616 O O . VAL A 1 212 ? 3.327 -14.262 -8.431 1.00 77.12 212 VAL A O 1
ATOM 1619 N N . ARG A 1 213 ? 1.274 -14.437 -7.540 1.00 78.75 213 ARG A N 1
ATOM 1620 C CA . ARG A 1 213 ? 0.729 -15.244 -8.654 1.00 78.75 213 ARG A CA 1
ATOM 1621 C C . ARG A 1 213 ? -0.681 -14.861 -9.118 1.00 78.75 213 ARG A C 1
ATOM 1623 O O . ARG A 1 213 ? -1.657 -15.216 -8.448 1.00 78.75 213 ARG A O 1
ATOM 1630 N N . GLY A 1 214 ? -0.785 -14.417 -10.373 1.00 72.50 214 GLY A N 1
ATOM 1631 C CA . GLY A 1 214 ? -2.049 -14.243 -11.095 1.00 72.50 214 GLY A CA 1
ATOM 1632 C C . GLY A 1 214 ? -2.706 -12.889 -10.852 1.00 72.50 214 GLY A C 1
ATOM 1633 O O . GLY A 1 214 ? -3.917 -12.868 -10.642 1.00 72.50 214 GLY A O 1
ATOM 1634 N N . ASN A 1 215 ? -1.911 -11.824 -10.807 1.00 74.19 215 ASN A N 1
ATOM 1635 C CA . ASN A 1 215 ? -2.278 -10.496 -10.334 1.00 74.19 215 ASN A CA 1
ATOM 1636 C C . ASN A 1 215 ? -2.003 -9.403 -11.383 1.00 74.19 215 ASN A C 1
ATOM 1638 O O . ASN A 1 215 ? -1.266 -9.623 -12.340 1.00 74.19 215 ASN A O 1
ATOM 1642 N N . ALA A 1 216 ? -2.534 -8.207 -11.146 1.00 84.62 216 ALA A N 1
ATOM 1643 C CA . ALA A 1 216 ? -1.923 -6.962 -11.612 1.00 84.62 216 ALA A CA 1
ATOM 1644 C C . ALA A 1 216 ? -1.168 -6.318 -10.435 1.00 84.62 216 ALA A C 1
ATOM 1646 O O . ALA A 1 216 ? -1.594 -6.473 -9.284 1.00 84.62 216 ALA A O 1
ATOM 1647 N N . ILE A 1 217 ? -0.043 -5.665 -10.718 1.00 88.88 217 ILE A N 1
ATOM 1648 C CA . ILE A 1 217 ? 0.714 -4.843 -9.769 1.00 88.88 217 ILE A CA 1
ATOM 1649 C C . ILE A 1 217 ? 0.886 -3.469 -10.414 1.00 88.88 217 ILE A C 1
ATOM 1651 O O . ILE A 1 217 ? 1.543 -3.372 -11.449 1.00 88.88 217 ILE A O 1
ATOM 1655 N N . GLU A 1 218 ? 0.326 -2.440 -9.794 1.00 92.81 218 GLU A N 1
ATOM 1656 C CA . GLU A 1 218 ? 0.503 -1.043 -10.179 1.00 92.81 218 GLU A CA 1
ATOM 1657 C C . GLU A 1 218 ? 1.160 -0.274 -9.026 1.00 92.81 218 GLU A C 1
ATOM 1659 O O . GLU A 1 218 ? 0.749 -0.389 -7.869 1.00 92.81 218 GLU A O 1
ATOM 1664 N N . ILE A 1 219 ? 2.223 0.473 -9.329 1.00 93.06 219 ILE A N 1
ATOM 1665 C CA . ILE A 1 219 ? 2.937 1.312 -8.363 1.00 93.06 219 ILE A CA 1
ATOM 1666 C C . ILE A 1 219 ? 3.102 2.711 -8.955 1.00 93.06 219 ILE A C 1
ATOM 1668 O O . ILE A 1 219 ? 3.891 2.914 -9.879 1.00 93.06 219 ILE A O 1
ATOM 1672 N N . SER A 1 220 ? 2.409 3.686 -8.379 1.00 94.69 220 SER A N 1
ATOM 1673 C CA . SER A 1 220 ? 2.383 5.076 -8.831 1.00 94.69 220 SER A CA 1
ATOM 1674 C C . SER A 1 220 ? 2.996 6.006 -7.780 1.00 94.69 220 SER A C 1
ATOM 1676 O O . SER A 1 220 ? 2.466 6.180 -6.687 1.00 94.69 220 SER A O 1
ATOM 1678 N N . ILE A 1 221 ? 4.136 6.633 -8.089 1.00 91.50 221 ILE A N 1
ATOM 1679 C CA . ILE A 1 221 ? 4.865 7.525 -7.174 1.00 91.50 221 ILE A CA 1
ATOM 1680 C C . ILE A 1 221 ? 5.028 8.919 -7.797 1.00 91.50 221 ILE A C 1
ATOM 1682 O O . ILE A 1 221 ? 5.765 9.106 -8.764 1.00 91.50 221 ILE A O 1
ATOM 1686 N N . ALA A 1 222 ? 4.394 9.935 -7.211 1.00 90.19 222 ALA A N 1
ATOM 1687 C CA . ALA A 1 222 ? 4.308 11.282 -7.783 1.00 90.19 222 ALA A CA 1
ATOM 1688 C C . ALA A 1 222 ? 4.844 12.394 -6.858 1.00 90.19 222 ALA A C 1
ATOM 1690 O O . ALA A 1 222 ? 4.768 12.331 -5.626 1.00 90.19 222 ALA A O 1
ATOM 1691 N N . ALA A 1 223 ? 5.346 13.474 -7.467 1.00 84.38 223 ALA A N 1
ATOM 1692 C CA . ALA A 1 223 ? 5.818 14.699 -6.807 1.00 84.38 223 ALA A CA 1
ATOM 1693 C C . ALA A 1 223 ? 6.894 14.466 -5.722 1.00 84.38 223 ALA A C 1
ATOM 1695 O O . ALA A 1 223 ? 6.847 15.030 -4.621 1.00 84.38 223 ALA A O 1
ATOM 1696 N N . VAL A 1 224 ? 7.892 13.639 -6.052 1.00 83.75 224 VAL A N 1
ATOM 1697 C CA . VAL A 1 224 ? 8.931 13.137 -5.136 1.00 83.75 224 VAL A CA 1
ATOM 1698 C C . VAL A 1 224 ? 10.213 13.984 -5.114 1.00 83.75 224 VAL A C 1
ATOM 1700 O O . VAL A 1 224 ? 10.893 14.191 -6.127 1.00 83.75 224 VAL A O 1
ATOM 1703 N N . ARG A 1 225 ? 10.595 14.470 -3.920 1.00 84.94 225 ARG A N 1
ATOM 1704 C CA . ARG A 1 225 ? 11.708 15.424 -3.751 1.00 84.94 225 ARG A CA 1
ATOM 1705 C C . ARG A 1 225 ? 12.640 15.129 -2.566 1.00 84.94 225 ARG A C 1
ATOM 1707 O O . ARG A 1 225 ? 12.294 15.438 -1.420 1.00 84.94 225 ARG A O 1
ATOM 1714 N N . ARG A 1 226 ? 13.904 14.796 -2.870 1.00 82.81 226 ARG A N 1
ATOM 1715 C CA . ARG A 1 226 ? 14.993 14.449 -1.924 1.00 82.81 226 ARG A CA 1
ATOM 1716 C C . ARG A 1 226 ? 14.800 13.121 -1.188 1.00 82.81 226 ARG A C 1
ATOM 1718 O O . ARG A 1 226 ? 14.945 13.096 0.030 1.00 82.81 226 ARG A O 1
ATOM 1725 N N . ASN A 1 227 ? 14.469 12.067 -1.915 1.00 84.00 227 ASN A N 1
ATOM 1726 C CA . ASN A 1 227 ? 14.121 10.759 -1.381 1.00 84.00 227 ASN A CA 1
ATOM 1727 C C . ASN A 1 227 ? 15.070 9.664 -1.891 1.00 84.00 227 ASN A C 1
ATOM 1729 O O . ASN A 1 227 ? 15.671 9.809 -2.956 1.00 84.00 227 ASN A O 1
ATOM 1733 N N . ALA A 1 228 ? 15.153 8.562 -1.155 1.00 88.56 228 ALA A N 1
ATOM 1734 C CA . ALA A 1 228 ? 15.528 7.267 -1.715 1.00 88.56 228 ALA A CA 1
ATOM 1735 C C . ALA A 1 228 ? 14.237 6.487 -2.003 1.00 88.56 228 ALA A C 1
ATOM 1737 O O . ALA A 1 228 ? 13.286 6.585 -1.223 1.00 88.56 228 ALA A O 1
ATOM 1738 N N . ILE A 1 229 ? 14.190 5.793 -3.137 1.00 90.62 229 ILE A N 1
ATOM 1739 C CA . ILE A 1 229 ? 13.073 4.952 -3.568 1.00 90.62 229 ILE A CA 1
ATOM 1740 C C . ILE A 1 229 ? 13.664 3.606 -3.985 1.00 90.62 229 ILE A C 1
ATOM 1742 O O . ILE A 1 229 ? 14.415 3.563 -4.957 1.00 90.62 229 ILE A O 1
ATOM 1746 N N . GLU A 1 230 ? 13.323 2.535 -3.280 1.00 93.69 230 GLU A N 1
ATOM 1747 C CA . GLU A 1 230 ? 13.668 1.159 -3.641 1.00 93.69 230 GLU A CA 1
ATOM 1748 C C . GLU A 1 230 ? 12.382 0.354 -3.863 1.00 93.69 230 GLU A C 1
ATOM 1750 O O . GLU A 1 230 ? 11.465 0.374 -3.042 1.00 93.69 230 GLU A O 1
ATOM 1755 N N . ILE A 1 231 ? 12.282 -0.307 -5.015 1.00 91.69 231 ILE A N 1
ATOM 1756 C CA . ILE A 1 231 ? 11.145 -1.149 -5.396 1.00 91.69 231 ILE A CA 1
ATOM 1757 C C . ILE A 1 231 ? 11.690 -2.521 -5.784 1.00 91.69 231 ILE A C 1
ATOM 1759 O O . ILE A 1 231 ? 12.388 -2.649 -6.788 1.00 91.69 231 ILE A O 1
ATOM 1763 N N . SER A 1 232 ? 11.340 -3.547 -5.017 1.00 92.06 232 SER A N 1
ATOM 1764 C CA . SER A 1 232 ? 11.812 -4.922 -5.180 1.00 92.06 232 SER A CA 1
ATOM 1765 C C . SER A 1 232 ? 10.634 -5.868 -5.404 1.00 92.06 232 SER A C 1
ATOM 1767 O O . SER A 1 232 ? 9.823 -6.101 -4.512 1.00 92.06 232 SER A O 1
ATOM 1769 N N . ILE A 1 233 ? 10.523 -6.438 -6.606 1.00 87.88 233 ILE A N 1
ATOM 1770 C CA . ILE A 1 233 ? 9.403 -7.293 -7.024 1.00 87.88 233 ILE A CA 1
ATOM 1771 C C . ILE A 1 233 ? 9.930 -8.675 -7.436 1.00 87.88 233 ILE A C 1
ATOM 1773 O O . ILE A 1 233 ? 10.532 -8.828 -8.497 1.00 87.88 233 ILE A O 1
ATOM 1777 N N . ALA A 1 234 ? 9.695 -9.710 -6.625 1.00 86.81 234 ALA A N 1
ATOM 1778 C CA . ALA A 1 234 ? 10.359 -11.012 -6.767 1.00 86.81 234 ALA A CA 1
ATOM 1779 C C . ALA A 1 234 ? 9.421 -12.235 -6.815 1.00 86.81 234 ALA A C 1
ATOM 1781 O O . ALA A 1 234 ? 8.351 -12.288 -6.201 1.00 86.81 234 ALA A O 1
ATOM 1782 N N . ALA A 1 235 ? 9.867 -13.278 -7.527 1.00 77.62 235 ALA A N 1
ATOM 1783 C CA . ALA A 1 235 ? 9.183 -14.570 -7.683 1.00 77.62 235 ALA A CA 1
ATOM 1784 C C . ALA A 1 235 ? 7.761 -14.468 -8.284 1.00 77.62 235 ALA A C 1
ATOM 1786 O O . ALA A 1 235 ? 6.854 -15.238 -7.949 1.00 77.62 235 ALA A O 1
ATOM 1787 N N . VAL A 1 236 ? 7.587 -13.524 -9.208 1.00 72.56 236 VAL A N 1
ATOM 1788 C CA . VAL A 1 236 ? 6.298 -13.119 -9.783 1.00 72.56 236 VAL A CA 1
ATOM 1789 C C . VAL A 1 236 ? 5.898 -14.000 -10.986 1.00 72.56 236 VAL A C 1
ATOM 1791 O O . VAL A 1 236 ? 6.726 -14.330 -11.837 1.00 72.56 236 VAL A O 1
ATOM 1794 N N . ARG A 1 237 ? 4.628 -14.454 -11.031 1.00 72.69 237 ARG A N 1
ATOM 1795 C CA . ARG A 1 237 ? 4.083 -15.424 -12.022 1.00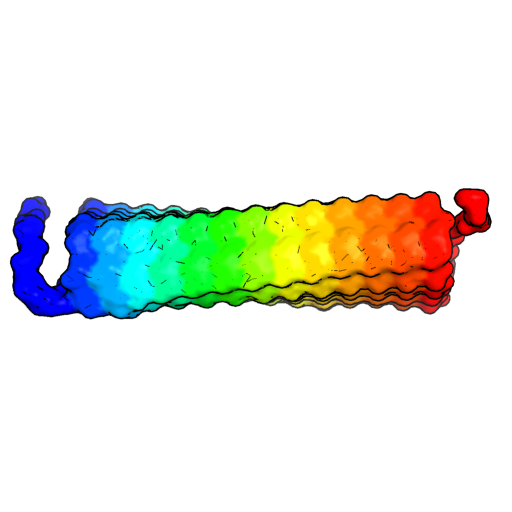 72.69 237 ARG A CA 1
ATOM 1796 C C . ARG A 1 237 ? 2.680 -15.104 -12.571 1.00 72.69 237 ARG A C 1
ATOM 1798 O O . ARG A 1 237 ? 1.712 -15.244 -11.821 1.00 72.69 237 ARG A O 1
ATOM 1805 N N . ARG A 1 238 ? 2.549 -14.886 -13.892 1.00 67.50 238 ARG A N 1
ATOM 1806 C CA . ARG A 1 238 ? 1.298 -14.498 -14.588 1.00 67.50 238 ARG A CA 1
ATOM 1807 C C . ARG A 1 238 ? 0.789 -13.127 -14.128 1.00 67.50 238 ARG A C 1
ATOM 1809 O O . ARG A 1 238 ? -0.186 -13.089 -13.377 1.00 67.50 238 ARG A O 1
ATOM 1816 N N . ASN A 1 239 ? 1.478 -12.047 -14.488 1.00 71.12 239 ASN A N 1
ATOM 1817 C CA . ASN A 1 239 ? 1.117 -10.701 -14.033 1.00 71.12 239 ASN A CA 1
ATOM 1818 C C . ASN A 1 239 ? 1.451 -9.628 -15.074 1.00 71.12 239 ASN A C 1
ATOM 1820 O O . ASN A 1 239 ? 2.384 -9.786 -15.863 1.00 71.12 239 ASN A O 1
ATOM 1824 N N . ALA A 1 240 ? 0.713 -8.523 -15.003 1.00 81.69 240 ALA A N 1
ATOM 1825 C CA . ALA A 1 240 ? 1.182 -7.225 -15.469 1.00 81.69 240 ALA A CA 1
ATOM 1826 C C . ALA A 1 240 ? 1.838 -6.492 -14.286 1.00 81.69 240 ALA A C 1
ATOM 1828 O O . ALA A 1 240 ? 1.343 -6.590 -13.158 1.00 81.69 240 ALA A O 1
ATOM 1829 N N . ILE A 1 241 ? 2.948 -5.807 -14.546 1.00 85.62 241 ILE A N 1
ATOM 1830 C CA . ILE A 1 241 ? 3.620 -4.904 -13.609 1.00 85.62 241 ILE A CA 1
ATOM 1831 C C . ILE A 1 241 ? 3.716 -3.543 -14.297 1.00 85.62 241 ILE A C 1
ATOM 1833 O O . ILE A 1 241 ? 4.355 -3.450 -15.345 1.00 85.62 241 ILE A O 1
ATOM 1837 N N . GLU A 1 242 ? 3.125 -2.511 -13.707 1.00 89.69 242 GLU A N 1
ATOM 1838 C CA . GLU A 1 242 ? 3.282 -1.118 -14.131 1.00 89.69 242 GLU A CA 1
ATOM 1839 C C . GLU A 1 242 ? 3.865 -0.297 -12.974 1.00 89.69 242 GLU A C 1
ATOM 1841 O O . GLU A 1 242 ? 3.373 -0.346 -11.846 1.00 89.69 242 GLU A O 1
ATOM 1846 N N . ILE A 1 243 ? 4.963 0.413 -13.237 1.00 88.94 243 ILE A N 1
ATOM 1847 C CA . ILE A 1 243 ? 5.633 1.289 -12.272 1.00 88.94 243 ILE A CA 1
ATOM 1848 C C . ILE A 1 243 ? 5.766 2.676 -12.896 1.00 88.94 243 ILE A C 1
ATOM 1850 O O . ILE A 1 243 ? 6.536 2.867 -13.837 1.00 88.94 243 ILE A O 1
ATOM 1854 N N . SER A 1 244 ? 5.059 3.653 -12.338 1.00 91.19 244 SER A N 1
ATOM 1855 C CA . SER A 1 244 ? 5.006 5.032 -12.821 1.00 91.19 244 SER A CA 1
ATOM 1856 C C . SER A 1 244 ? 5.580 5.989 -11.778 1.00 91.19 244 SER A C 1
ATOM 1858 O O . SER A 1 244 ? 4.989 6.197 -10.723 1.00 91.19 244 SER A O 1
ATOM 1860 N N . ILE A 1 245 ? 6.732 6.608 -12.055 1.00 86.81 245 ILE A N 1
ATOM 1861 C CA . ILE A 1 245 ? 7.401 7.546 -11.138 1.00 86.81 245 ILE A CA 1
ATOM 1862 C C . ILE A 1 245 ? 7.548 8.923 -11.798 1.00 86.81 245 ILE A C 1
ATOM 1864 O O . ILE A 1 245 ? 8.342 9.112 -12.719 1.00 86.81 245 ILE A O 1
ATOM 1868 N N . THR A 1 246 ? 6.816 9.929 -11.319 1.00 84.81 246 THR A N 1
ATOM 1869 C CA . THR A 1 246 ? 6.712 11.236 -11.993 1.00 84.81 246 THR A CA 1
ATOM 1870 C C . THR A 1 246 ? 7.196 12.409 -11.136 1.00 84.81 246 THR A C 1
ATOM 1872 O O . THR A 1 246 ? 7.021 12.458 -9.917 1.00 84.81 246 THR A O 1
ATOM 1875 N N . THR A 1 247 ? 7.768 13.429 -11.789 1.00 74.06 247 THR A N 1
ATOM 1876 C CA . THR A 1 247 ? 8.214 14.711 -11.194 1.00 74.06 247 THR A CA 1
ATOM 1877 C C . THR A 1 247 ? 9.253 14.547 -10.076 1.00 74.06 247 THR A C 1
ATOM 1879 O O . THR A 1 247 ? 9.025 14.832 -8.899 1.00 74.06 247 THR A O 1
ATOM 1882 N N . VAL A 1 248 ? 10.445 14.091 -10.472 1.00 73.19 248 VAL A N 1
ATOM 1883 C CA . VAL A 1 248 ? 11.451 13.498 -9.581 1.00 73.19 248 VAL A CA 1
ATOM 1884 C C . VAL A 1 248 ? 12.688 14.405 -9.447 1.00 73.19 248 VAL A C 1
ATOM 1886 O O . VAL A 1 248 ? 13.499 14.508 -10.371 1.00 73.19 248 VAL A O 1
ATOM 1889 N N . TRP A 1 249 ? 12.890 15.048 -8.284 1.00 79.12 249 TRP A N 1
ATOM 1890 C CA . TRP A 1 249 ? 14.035 15.956 -8.037 1.00 79.12 249 TRP A CA 1
ATOM 1891 C C . TRP A 1 249 ? 14.952 15.577 -6.860 1.00 79.12 249 TRP A C 1
ATOM 1893 O O . TRP A 1 249 ? 14.567 15.710 -5.689 1.00 79.12 249 TRP A O 1
ATOM 1903 N N . ARG A 1 250 ? 16.224 15.290 -7.174 1.00 79.44 250 ARG A N 1
ATOM 1904 C CA . ARG A 1 250 ? 17.284 14.845 -6.247 1.00 79.44 250 ARG A CA 1
ATOM 1905 C C . ARG A 1 250 ? 16.960 13.541 -5.517 1.00 79.44 250 ARG A C 1
ATOM 1907 O O . ARG A 1 250 ? 16.979 13.534 -4.291 1.00 79.44 250 ARG A O 1
ATOM 1914 N N . ASN A 1 251 ? 16.636 12.480 -6.243 1.00 80.12 251 ASN A N 1
ATOM 1915 C CA . ASN A 1 251 ? 16.312 11.179 -5.661 1.00 80.12 251 ASN A CA 1
ATOM 1916 C C . ASN A 1 251 ? 17.285 10.091 -6.138 1.00 80.12 251 ASN A C 1
ATOM 1918 O O . ASN A 1 251 ? 17.804 10.182 -7.248 1.00 80.12 251 ASN A O 1
ATOM 1922 N N . ALA A 1 252 ? 17.499 9.069 -5.316 1.00 85.88 252 ALA A N 1
ATOM 1923 C CA . ALA A 1 252 ? 17.979 7.773 -5.790 1.00 85.88 252 ALA A CA 1
ATOM 1924 C C . ALA A 1 252 ? 16.749 6.893 -6.046 1.00 85.88 252 ALA A C 1
ATOM 1926 O O . ALA A 1 252 ? 15.818 6.912 -5.238 1.00 85.88 252 ALA A O 1
ATOM 1927 N N . ILE A 1 253 ? 16.721 6.192 -7.175 1.00 87.38 253 ILE A N 1
ATOM 1928 C CA . ILE A 1 253 ? 15.660 5.258 -7.553 1.00 87.38 253 ILE A CA 1
ATOM 1929 C C . ILE A 1 253 ? 16.327 3.934 -7.897 1.00 87.38 253 ILE A C 1
ATOM 1931 O O . ILE A 1 253 ? 17.185 3.905 -8.775 1.00 87.38 253 ILE A O 1
ATOM 1935 N N . LYS A 1 254 ? 15.908 2.857 -7.244 1.00 90.75 254 LYS A N 1
ATOM 1936 C CA . LYS A 1 254 ? 16.327 1.496 -7.548 1.00 90.75 254 LYS A CA 1
ATOM 1937 C C . LYS A 1 254 ? 15.094 0.633 -7.769 1.00 90.75 254 LYS A C 1
ATOM 1939 O O . LYS A 1 254 ? 14.196 0.612 -6.929 1.00 90.75 254 LYS A O 1
ATOM 1944 N N . ILE A 1 255 ? 15.024 -0.044 -8.909 1.00 87.69 255 ILE A N 1
ATOM 1945 C CA . ILE A 1 255 ? 13.912 -0.926 -9.271 1.00 87.69 255 ILE A CA 1
ATOM 1946 C C . ILE A 1 255 ? 14.488 -2.292 -9.627 1.00 87.69 255 ILE A C 1
ATOM 1948 O O . ILE A 1 255 ? 15.166 -2.434 -10.638 1.00 87.69 255 ILE A O 1
ATOM 1952 N N . SER A 1 256 ? 14.200 -3.301 -8.812 1.00 89.25 256 SER A N 1
ATOM 1953 C CA . SER A 1 256 ? 14.636 -4.685 -9.005 1.00 89.25 256 SER A CA 1
ATOM 1954 C C . SER A 1 256 ? 13.431 -5.588 -9.270 1.00 89.25 256 SER A C 1
ATOM 1956 O O . SER A 1 256 ? 12.569 -5.742 -8.407 1.00 89.25 256 SER A O 1
ATOM 1958 N N . ILE A 1 257 ? 13.351 -6.213 -10.449 1.00 84.44 257 ILE A N 1
ATOM 1959 C CA . ILE A 1 257 ? 12.238 -7.101 -10.829 1.00 84.44 257 ILE A CA 1
ATOM 1960 C C . ILE A 1 257 ? 12.769 -8.481 -11.228 1.00 84.44 257 ILE A C 1
ATOM 1962 O O . ILE A 1 257 ? 13.441 -8.632 -12.245 1.00 84.44 257 ILE A O 1
ATOM 1966 N N . ALA A 1 258 ? 12.408 -9.516 -10.468 1.00 82.44 258 ALA A N 1
ATOM 1967 C CA . ALA A 1 258 ? 12.765 -10.913 -10.719 1.00 82.44 258 ALA A CA 1
ATOM 1968 C C . ALA A 1 258 ? 11.516 -11.761 -11.050 1.00 82.44 258 ALA A C 1
ATOM 1970 O O . ALA A 1 258 ? 10.829 -12.293 -10.165 1.00 82.44 258 ALA A O 1
ATOM 1971 N N . ALA A 1 259 ? 11.226 -11.913 -12.347 1.00 67.75 259 ALA A N 1
ATOM 1972 C CA . ALA A 1 259 ? 10.044 -12.596 -12.878 1.00 67.75 259 ALA A CA 1
ATOM 1973 C C . ALA A 1 259 ? 10.374 -13.995 -13.450 1.00 67.75 259 ALA A C 1
ATOM 1975 O O . ALA A 1 259 ? 11.164 -14.148 -14.387 1.00 67.75 259 ALA A O 1
ATOM 1976 N N . VAL A 1 260 ? 9.727 -15.043 -12.915 1.00 56.28 260 VAL A N 1
ATOM 1977 C CA . VAL A 1 260 ? 10.078 -16.458 -13.184 1.00 56.28 260 VAL A CA 1
ATOM 1978 C C . VAL A 1 260 ? 8.877 -17.257 -13.700 1.00 56.28 260 VAL A C 1
ATOM 1980 O O . VAL A 1 260 ? 8.047 -17.741 -12.920 1.00 56.28 260 VAL A O 1
ATOM 1983 N N . ARG A 1 261 ? 8.800 -17.472 -15.022 1.00 59.50 261 ARG A N 1
ATOM 1984 C CA . ARG A 1 261 ? 7.618 -18.054 -15.685 1.00 59.50 261 ARG A CA 1
ATOM 1985 C C . ARG A 1 261 ? 7.673 -19.567 -15.963 1.00 59.50 261 ARG A C 1
ATOM 1987 O O . ARG A 1 261 ? 8.724 -20.161 -16.186 1.00 59.50 261 ARG A O 1
ATOM 1994 N N . ARG A 1 262 ? 6.485 -20.192 -16.050 1.00 46.19 262 ARG A N 1
ATOM 1995 C CA . ARG A 1 262 ? 6.237 -21.523 -16.665 1.00 46.19 262 ARG A CA 1
ATOM 1996 C C . ARG A 1 262 ? 5.381 -21.390 -17.948 1.00 46.19 262 ARG A C 1
ATOM 1998 O O . ARG A 1 262 ? 5.015 -20.280 -18.336 1.00 46.19 262 ARG A O 1
ATOM 2005 N N . LYS A 1 263 ? 5.149 -22.502 -18.659 1.00 44.62 263 LYS A N 1
ATOM 2006 C CA . LYS A 1 263 ? 4.858 -22.558 -20.111 1.00 44.62 263 LYS A CA 1
ATOM 2007 C C . LYS A 1 263 ? 3.662 -21.713 -20.627 1.00 44.62 263 LYS A C 1
ATOM 2009 O O . LYS A 1 263 ? 3.803 -21.116 -21.692 1.00 44.62 263 LYS A O 1
ATOM 2014 N N . ASP A 1 264 ? 2.553 -21.564 -19.898 1.00 48.97 264 ASP A N 1
ATOM 2015 C CA . ASP A 1 264 ? 1.213 -21.567 -20.545 1.00 48.97 264 ASP A CA 1
ATOM 2016 C C . ASP A 1 264 ? 0.413 -20.238 -20.635 1.00 48.97 264 ASP A C 1
ATOM 2018 O O . ASP A 1 264 ? -0.812 -20.270 -20.591 1.00 48.97 264 ASP A O 1
ATOM 2022 N N . VAL A 1 265 ? 1.043 -19.058 -20.741 1.00 50.16 265 VAL A N 1
ATOM 2023 C CA . VAL A 1 265 ? 0.321 -17.771 -20.970 1.00 50.16 265 VAL A CA 1
ATOM 2024 C C . VAL A 1 265 ? 0.892 -17.009 -22.179 1.00 50.16 265 VAL A C 1
ATOM 2026 O O . VAL A 1 265 ? 2.061 -17.189 -22.537 1.00 50.16 265 VAL A O 1
ATOM 2029 N N . ARG A 1 266 ? 0.075 -16.206 -22.878 1.00 50.06 266 ARG A N 1
ATOM 2030 C CA . ARG A 1 266 ? 0.484 -15.554 -24.138 1.00 50.06 266 ARG A CA 1
ATOM 2031 C C . ARG A 1 266 ? 1.369 -14.310 -23.952 1.00 50.06 266 ARG A C 1
ATOM 2033 O O . ARG A 1 266 ? 2.350 -14.225 -24.684 1.00 50.06 266 ARG A O 1
ATOM 2040 N N . ARG A 1 267 ? 1.112 -13.433 -22.972 1.00 55.06 267 ARG A N 1
ATOM 2041 C CA . ARG A 1 267 ? 1.958 -12.266 -22.629 1.00 55.06 267 ARG A CA 1
ATOM 2042 C C . ARG A 1 267 ? 1.944 -12.022 -21.111 1.00 55.06 267 ARG A C 1
ATOM 2044 O O . ARG A 1 267 ? 0.864 -12.026 -20.532 1.00 55.06 267 ARG A O 1
ATOM 2051 N N . ASP A 1 268 ? 3.119 -11.860 -20.506 1.00 68.25 268 ASP A N 1
ATOM 2052 C CA . ASP A 1 268 ? 3.315 -11.079 -19.271 1.00 68.25 268 ASP A CA 1
ATOM 2053 C C . ASP A 1 268 ? 3.897 -9.713 -19.708 1.00 68.25 268 ASP A C 1
ATOM 2055 O O . ASP A 1 268 ? 4.524 -9.638 -20.773 1.00 68.25 268 ASP A O 1
ATOM 2059 N N . ALA A 1 269 ? 3.677 -8.643 -18.942 1.00 78.12 269 ALA A N 1
ATOM 2060 C CA . ALA A 1 269 ? 4.134 -7.293 -19.293 1.00 78.12 269 ALA A CA 1
ATOM 2061 C C . ALA A 1 269 ? 4.781 -6.598 -18.090 1.00 78.12 269 ALA A C 1
ATOM 2063 O O . ALA A 1 269 ? 4.262 -6.681 -16.975 1.00 78.12 269 ALA A O 1
ATOM 2064 N N . ILE A 1 270 ? 5.905 -5.927 -18.330 1.00 82.62 270 ILE A N 1
ATOM 2065 C CA . ILE A 1 270 ? 6.602 -5.073 -17.369 1.00 82.62 270 ILE A CA 1
ATOM 2066 C C . ILE A 1 270 ? 6.743 -3.705 -18.026 1.00 82.62 270 ILE A C 1
ATOM 2068 O O . ILE A 1 270 ? 7.437 -3.584 -19.033 1.00 82.62 270 ILE A O 1
ATOM 2072 N N . LYS A 1 271 ? 6.098 -2.694 -17.455 1.00 86.75 271 LYS A N 1
ATOM 2073 C CA . LYS A 1 271 ? 6.185 -1.309 -17.902 1.00 86.75 271 LYS A CA 1
ATOM 2074 C C . LYS A 1 271 ? 6.738 -0.443 -16.779 1.00 86.75 271 LYS A C 1
ATOM 2076 O O . LYS A 1 271 ? 6.239 -0.487 -15.656 1.00 86.75 271 LYS A O 1
ATOM 2081 N N . ILE A 1 272 ? 7.785 0.317 -17.073 1.00 85.12 272 ILE A N 1
ATOM 2082 C CA . ILE A 1 272 ? 8.408 1.252 -16.135 1.00 85.12 272 ILE A CA 1
ATOM 2083 C C . ILE A 1 272 ? 8.487 2.617 -16.811 1.00 85.12 272 ILE A C 1
ATOM 2085 O O . ILE A 1 272 ? 9.204 2.782 -17.794 1.00 85.12 272 ILE A O 1
ATOM 2089 N N . SER A 1 273 ? 7.794 3.608 -16.258 1.00 87.81 273 SER A N 1
ATOM 2090 C CA . SER A 1 273 ? 7.763 4.977 -16.770 1.00 87.81 273 SER A CA 1
ATOM 2091 C C . SER A 1 273 ? 8.289 5.953 -15.718 1.00 87.81 273 SER A C 1
ATOM 2093 O O . SER A 1 273 ? 7.701 6.105 -14.649 1.00 87.81 273 SER A O 1
ATOM 2095 N N . ILE A 1 274 ? 9.395 6.646 -16.006 1.00 82.81 274 ILE A N 1
ATOM 2096 C CA . ILE A 1 274 ? 10.028 7.611 -15.091 1.00 82.81 274 ILE A CA 1
ATOM 2097 C C . ILE A 1 274 ? 10.147 8.987 -15.766 1.00 82.81 274 ILE A C 1
ATOM 2099 O O . ILE A 1 274 ? 10.907 9.167 -16.716 1.00 82.81 274 ILE A O 1
ATOM 2103 N N . ALA A 1 275 ? 9.424 9.994 -15.271 1.00 84.19 275 ALA A N 1
ATOM 2104 C CA . ALA A 1 275 ? 9.259 11.279 -15.963 1.00 84.19 275 ALA A CA 1
ATOM 2105 C C . ALA A 1 275 ? 9.699 12.512 -15.150 1.00 84.19 275 ALA A C 1
ATOM 2107 O O . ALA A 1 275 ? 9.541 12.578 -13.927 1.00 84.19 275 ALA A O 1
ATOM 2108 N N . ALA A 1 276 ? 10.190 13.539 -15.858 1.00 64.62 276 ALA A N 1
ATOM 2109 C CA . ALA A 1 276 ? 10.635 14.830 -15.316 1.00 64.62 276 ALA A CA 1
ATOM 2110 C C . ALA A 1 276 ? 11.738 14.675 -14.247 1.00 64.62 276 ALA A C 1
ATOM 2112 O O . ALA A 1 276 ? 11.575 15.011 -13.069 1.00 64.62 276 ALA A O 1
ATOM 2113 N N . VAL A 1 277 ? 12.880 14.144 -14.689 1.00 68.38 277 VAL A N 1
ATOM 2114 C CA . VAL A 1 277 ? 13.931 13.528 -13.869 1.00 68.38 277 VAL A CA 1
ATOM 2115 C C . VAL A 1 277 ? 15.160 14.441 -13.763 1.00 68.38 277 VAL A C 1
ATOM 2117 O O . VAL A 1 277 ? 15.909 14.612 -14.730 1.00 68.38 277 VAL A O 1
ATOM 2120 N N . ARG A 1 278 ? 15.438 15.023 -12.585 1.00 75.12 278 ARG A N 1
ATOM 2121 C CA . ARG A 1 278 ? 16.556 15.981 -12.427 1.00 75.12 278 ARG A CA 1
ATOM 2122 C C . ARG A 1 278 ? 17.398 15.790 -11.161 1.00 75.12 278 ARG A C 1
ATOM 2124 O O . ARG A 1 278 ? 16.928 16.059 -10.052 1.00 75.12 278 ARG A O 1
ATOM 2131 N N . ARG A 1 279 ? 18.701 15.546 -11.367 1.00 72.38 279 ARG A N 1
ATOM 2132 C CA . ARG A 1 279 ? 19.738 15.251 -10.355 1.00 72.38 279 ARG A CA 1
ATOM 2133 C C . ARG A 1 279 ? 19.529 13.924 -9.621 1.00 72.38 279 ARG A C 1
ATOM 2135 O O . ARG A 1 279 ? 19.626 13.903 -8.397 1.00 72.38 279 ARG A O 1
ATOM 2142 N N . ASN A 1 280 ? 19.213 12.866 -10.355 1.00 76.94 280 ASN A N 1
ATOM 2143 C CA . ASN A 1 280 ? 18.847 11.567 -9.800 1.00 76.94 280 ASN A CA 1
ATOM 2144 C C . ASN A 1 280 ? 19.858 10.477 -10.184 1.00 76.94 280 ASN A C 1
ATOM 2146 O O . ASN A 1 280 ? 20.470 10.558 -11.247 1.00 76.94 280 ASN A O 1
ATOM 2150 N N . ALA A 1 281 ? 19.987 9.455 -9.345 1.00 82.88 281 ALA A N 1
ATOM 2151 C CA . ALA A 1 281 ? 20.528 8.159 -9.749 1.00 82.88 281 ALA A CA 1
ATOM 2152 C C . ALA A 1 281 ? 19.342 7.221 -10.006 1.00 82.88 281 ALA A C 1
ATOM 2154 O O . ALA A 1 281 ? 18.375 7.255 -9.239 1.00 82.88 281 ALA A O 1
ATOM 2155 N N . ILE A 1 282 ? 19.385 6.456 -11.092 1.00 84.50 282 ILE A N 1
ATOM 2156 C CA . ILE A 1 282 ? 18.370 5.470 -11.465 1.00 84.50 282 ILE A CA 1
ATOM 2157 C C . ILE A 1 282 ? 19.088 4.161 -11.773 1.00 84.50 282 ILE A C 1
ATOM 2159 O O . ILE A 1 282 ? 19.903 4.125 -12.686 1.00 84.50 282 ILE A O 1
ATOM 2163 N N . GLU A 1 283 ? 18.747 3.109 -11.043 1.00 86.38 283 GLU A N 1
ATOM 2164 C CA . GLU A 1 283 ? 19.167 1.732 -11.289 1.00 86.38 283 GLU A CA 1
ATOM 2165 C C . GLU A 1 283 ? 17.905 0.905 -11.584 1.00 86.38 283 GLU A C 1
ATOM 2167 O O . GLU A 1 283 ? 16.962 0.896 -10.786 1.00 86.38 283 GLU A O 1
ATOM 2172 N N . ILE A 1 284 ? 17.846 0.244 -12.741 1.00 84.12 284 ILE A N 1
ATOM 2173 C CA . ILE A 1 284 ? 16.741 -0.646 -13.119 1.00 84.12 284 ILE A CA 1
ATOM 2174 C C . ILE A 1 284 ? 17.313 -2.016 -13.478 1.00 84.12 284 ILE A C 1
ATOM 2176 O O . ILE A 1 284 ? 17.914 -2.192 -14.534 1.00 84.12 284 ILE A O 1
ATOM 2180 N N . SER A 1 285 ? 17.058 -2.999 -12.623 1.00 85.25 285 SER A N 1
ATOM 2181 C CA . SER A 1 285 ? 17.560 -4.367 -12.732 1.00 85.25 285 SER A CA 1
ATOM 2182 C C . SER A 1 285 ? 16.398 -5.338 -12.964 1.00 85.25 285 SER A C 1
ATOM 2184 O O . SER A 1 285 ? 15.626 -5.636 -12.052 1.00 85.25 285 SER A O 1
ATOM 2186 N N . ILE A 1 286 ? 16.245 -5.853 -14.189 1.00 81.25 286 ILE A N 1
ATOM 2187 C CA . ILE A 1 286 ? 15.156 -6.771 -14.567 1.00 81.25 286 ILE A CA 1
ATOM 2188 C C . ILE A 1 286 ? 15.718 -8.137 -14.963 1.00 81.25 286 ILE A C 1
ATOM 2190 O O . ILE A 1 286 ? 16.368 -8.295 -15.993 1.00 81.25 286 ILE A O 1
ATOM 2194 N N . THR A 1 287 ? 15.382 -9.171 -14.196 1.00 81.75 287 THR A N 1
ATOM 2195 C CA . THR A 1 287 ? 15.619 -10.574 -14.562 1.00 81.75 287 THR A CA 1
ATOM 2196 C C . THR A 1 287 ? 14.303 -11.221 -14.990 1.00 81.75 287 THR A C 1
ATOM 2198 O O . THR A 1 287 ? 13.403 -11.428 -14.172 1.00 81.75 287 THR A O 1
ATOM 2201 N N . ALA A 1 288 ? 14.184 -11.559 -16.277 1.00 71.12 288 ALA A N 1
ATOM 2202 C CA . ALA A 1 288 ? 12.933 -11.993 -16.898 1.00 71.12 288 ALA A CA 1
ATOM 2203 C C . ALA A 1 288 ? 13.080 -13.293 -17.710 1.00 71.12 288 ALA A C 1
ATOM 2205 O O . ALA A 1 288 ? 13.799 -13.376 -18.714 1.00 71.12 288 ALA A O 1
ATOM 2206 N N . VAL A 1 289 ? 12.328 -14.328 -17.319 1.00 60.38 289 VAL A N 1
ATOM 2207 C CA . VAL A 1 289 ? 12.366 -15.648 -17.973 1.00 60.38 289 VAL A CA 1
ATOM 2208 C C . VAL A 1 289 ? 11.104 -15.903 -18.809 1.00 60.38 289 VAL A C 1
ATOM 2210 O O . VAL A 1 289 ? 10.065 -16.281 -18.270 1.00 60.38 289 VAL A O 1
ATOM 2213 N N . ARG A 1 290 ? 11.260 -15.821 -20.139 1.00 63.62 290 ARG A N 1
ATOM 2214 C CA . ARG A 1 290 ? 10.324 -16.180 -21.231 1.00 63.62 290 ARG A CA 1
ATOM 2215 C C . ARG A 1 290 ? 9.044 -15.346 -21.412 1.00 63.62 290 ARG A C 1
ATOM 2217 O O . ARG A 1 290 ? 8.128 -15.441 -20.600 1.00 63.62 290 ARG A O 1
ATOM 2224 N N . ARG A 1 291 ? 8.880 -14.780 -22.621 1.00 61.84 291 ARG A N 1
ATOM 2225 C CA . ARG A 1 291 ? 7.631 -14.182 -23.156 1.00 61.84 291 ARG A CA 1
ATOM 2226 C C . ARG A 1 291 ? 7.081 -13.011 -22.335 1.00 61.84 291 ARG A C 1
ATOM 2228 O O . ARG A 1 291 ? 5.892 -12.995 -22.002 1.00 61.84 291 ARG A O 1
ATOM 2235 N N . ASN A 1 292 ? 7.951 -12.044 -22.071 1.00 70.50 292 ASN A N 1
ATOM 2236 C CA . ASN A 1 292 ? 7.596 -10.740 -21.523 1.00 70.50 292 ASN A CA 1
ATOM 2237 C C . ASN A 1 292 ? 7.675 -9.678 -22.629 1.00 70.50 292 ASN A C 1
ATOM 2239 O O . ASN A 1 292 ? 8.563 -9.747 -23.484 1.00 70.50 292 ASN A O 1
ATOM 2243 N N . ALA A 1 293 ? 6.766 -8.708 -22.595 1.00 77.25 293 ALA A N 1
ATOM 2244 C CA . ALA A 1 293 ? 7.036 -7.379 -23.132 1.00 77.25 293 ALA A CA 1
ATOM 2245 C C . ALA A 1 293 ? 7.646 -6.549 -21.993 1.00 77.25 293 ALA A C 1
ATOM 2247 O O . ALA A 1 293 ? 7.096 -6.550 -20.889 1.00 77.25 293 ALA A O 1
ATOM 2248 N N . ILE A 1 294 ? 8.791 -5.919 -22.239 1.00 78.31 294 ILE A N 1
ATOM 2249 C CA . ILE A 1 294 ? 9.457 -5.022 -21.294 1.00 78.31 294 ILE A CA 1
ATOM 2250 C C . ILE A 1 294 ? 9.536 -3.655 -21.964 1.00 78.31 294 ILE A C 1
ATOM 2252 O O . ILE A 1 294 ? 10.211 -3.515 -22.980 1.00 78.31 294 ILE A O 1
ATOM 2256 N N . GLU A 1 295 ? 8.842 -2.677 -21.398 1.00 82.00 295 GLU A N 1
ATOM 2257 C CA . GLU A 1 295 ? 8.838 -1.285 -21.843 1.00 82.00 295 GLU A CA 1
ATOM 2258 C C . GLU A 1 295 ? 9.439 -0.427 -20.725 1.00 82.00 295 GLU A C 1
ATOM 2260 O O . GLU A 1 295 ? 8.935 -0.419 -19.598 1.00 82.00 295 GLU A O 1
ATOM 2265 N N . ILE A 1 296 ? 10.528 0.284 -21.013 1.00 81.88 296 ILE A N 1
ATOM 2266 C CA . ILE A 1 296 ? 11.136 1.241 -20.084 1.00 81.88 296 ILE A CA 1
ATOM 2267 C C . ILE A 1 296 ? 11.180 2.609 -20.760 1.00 81.88 296 ILE A C 1
ATOM 2269 O O . ILE A 1 296 ? 11.920 2.813 -21.720 1.00 81.88 296 ILE A O 1
ATOM 2273 N N . SER A 1 297 ? 10.422 3.569 -20.236 1.00 83.31 297 SER A N 1
ATOM 2274 C CA . SER A 1 297 ? 10.369 4.946 -20.727 1.00 83.31 297 SER A CA 1
ATOM 2275 C C . SER A 1 297 ? 10.912 5.926 -19.678 1.00 83.31 297 SER A C 1
ATOM 2277 O O . SER A 1 297 ? 10.383 6.036 -18.573 1.00 83.31 297 SER A O 1
ATOM 2279 N N . ILE A 1 298 ? 11.977 6.671 -20.004 1.00 80.19 298 ILE A N 1
ATOM 2280 C CA . ILE A 1 298 ? 12.598 7.659 -19.102 1.00 80.19 298 ILE A CA 1
ATOM 2281 C C . ILE A 1 298 ? 12.688 9.025 -19.795 1.00 80.19 298 ILE A C 1
ATOM 2283 O O . ILE A 1 298 ? 13.437 9.206 -20.750 1.00 80.19 298 ILE A O 1
ATOM 2287 N N . THR A 1 299 ? 11.937 10.014 -19.304 1.00 79.06 299 THR A N 1
ATOM 2288 C CA . THR A 1 299 ? 11.681 11.275 -20.032 1.00 79.06 299 THR A CA 1
ATOM 2289 C C . THR A 1 299 ? 12.132 12.523 -19.264 1.00 79.06 299 THR A C 1
ATOM 2291 O O . THR A 1 299 ? 11.900 12.650 -18.057 1.00 79.06 299 THR A O 1
ATOM 2294 N N . ALA A 1 300 ? 12.707 13.495 -19.986 1.00 58.16 300 ALA A N 1
ATOM 2295 C CA . ALA A 1 300 ? 13.150 14.807 -19.489 1.00 58.16 300 ALA A CA 1
ATOM 2296 C C . ALA A 1 300 ? 14.236 14.708 -18.399 1.00 58.16 300 ALA A C 1
ATOM 2298 O O . ALA A 1 300 ? 14.016 14.992 -17.218 1.00 58.16 300 ALA A O 1
ATOM 2299 N N . VAL A 1 301 ? 15.433 14.304 -18.828 1.00 62.03 301 VAL A N 1
ATOM 2300 C CA . VAL A 1 301 ? 16.495 13.714 -18.004 1.00 62.03 301 VAL A CA 1
ATOM 2301 C C . VAL A 1 301 ? 17.703 14.660 -17.896 1.00 62.03 301 VAL A C 1
ATOM 2303 O O . VAL A 1 301 ? 18.471 14.807 -18.848 1.00 62.03 301 VAL A O 1
ATOM 2306 N N . ARG A 1 302 ? 17.932 15.302 -16.737 1.00 68.19 302 ARG A N 1
ATOM 2307 C CA . ARG A 1 302 ? 19.025 16.292 -16.568 1.00 68.19 302 ARG A CA 1
ATOM 2308 C C . ARG A 1 302 ? 19.895 16.097 -15.318 1.00 68.19 302 ARG A C 1
ATOM 2310 O O . ARG A 1 302 ? 19.449 16.391 -14.203 1.00 68.19 302 ARG A O 1
ATOM 2317 N N . ARG A 1 303 ? 21.193 15.838 -15.537 1.00 66.19 303 ARG A N 1
ATOM 2318 C CA . ARG A 1 303 ? 22.237 15.558 -14.524 1.00 66.19 303 ARG A CA 1
ATOM 2319 C C . ARG A 1 303 ? 22.006 14.262 -13.751 1.00 66.19 303 ARG A C 1
ATOM 2321 O O . ARG A 1 303 ? 22.008 14.296 -12.523 1.00 66.19 303 ARG A O 1
ATOM 2328 N N . ASN A 1 304 ? 21.773 13.169 -14.463 1.00 73.25 304 ASN A N 1
ATOM 2329 C CA . ASN A 1 304 ? 21.441 11.878 -13.872 1.00 73.25 304 ASN A CA 1
ATOM 2330 C C . ASN A 1 304 ? 22.493 10.811 -14.208 1.00 73.25 304 ASN A C 1
ATOM 2332 O O . ASN A 1 304 ? 23.132 10.889 -15.255 1.00 73.25 304 ASN A O 1
ATOM 2336 N N . ALA A 1 305 ? 22.631 9.818 -13.336 1.00 79.50 305 ALA A N 1
ATOM 2337 C CA . ALA A 1 305 ? 23.204 8.522 -13.688 1.00 79.50 305 ALA A CA 1
ATOM 2338 C C . ALA A 1 305 ? 22.035 7.554 -13.911 1.00 79.50 305 ALA A C 1
ATOM 2340 O O . ALA A 1 305 ? 21.093 7.559 -13.113 1.00 79.50 305 ALA A O 1
ATOM 2341 N N . ILE A 1 306 ? 22.059 6.806 -15.009 1.00 81.81 306 ILE A N 1
ATOM 2342 C CA . ILE A 1 306 ? 21.058 5.793 -15.349 1.00 81.81 306 ILE A CA 1
ATOM 2343 C C . ILE A 1 306 ? 21.802 4.503 -15.669 1.00 81.81 306 ILE A C 1
ATOM 2345 O O . ILE A 1 306 ? 22.601 4.482 -16.599 1.00 81.81 306 ILE A O 1
ATOM 2349 N N . GLU A 1 307 ? 21.493 3.445 -14.937 1.00 82.56 307 GLU A N 1
ATOM 2350 C CA . GLU A 1 307 ? 21.926 2.082 -15.216 1.00 82.56 307 GLU A CA 1
ATOM 2351 C C . GLU A 1 307 ? 20.680 1.220 -15.452 1.00 82.56 307 GLU A C 1
ATOM 2353 O O . GLU A 1 307 ? 19.742 1.233 -14.647 1.00 82.56 307 GLU A O 1
ATOM 2358 N N . ILE A 1 308 ? 20.636 0.506 -16.577 1.00 81.50 308 ILE A N 1
ATOM 2359 C CA . ILE A 1 308 ? 19.549 -0.418 -16.916 1.00 81.50 308 ILE A CA 1
ATOM 2360 C C . ILE A 1 308 ? 20.151 -1.777 -17.269 1.00 81.50 308 ILE A C 1
ATOM 2362 O O . ILE A 1 308 ? 20.742 -1.947 -18.333 1.00 81.50 308 ILE A O 1
ATOM 2366 N N . SER A 1 309 ? 19.939 -2.758 -16.400 1.00 82.44 309 SER A N 1
ATOM 2367 C CA . SER A 1 309 ? 20.461 -4.117 -16.522 1.00 82.44 309 SER A CA 1
ATOM 2368 C C . SER A 1 309 ? 19.312 -5.108 -16.717 1.00 82.44 309 SER A C 1
ATOM 2370 O O . SER A 1 309 ? 18.532 -5.376 -15.802 1.00 82.44 309 SER A O 1
ATOM 2372 N N . ILE A 1 310 ? 19.181 -5.672 -17.923 1.00 77.88 310 ILE A N 1
ATOM 2373 C CA . ILE A 1 310 ? 18.117 -6.622 -18.282 1.00 77.88 310 ILE A CA 1
ATOM 2374 C C . ILE A 1 310 ? 18.710 -7.988 -18.636 1.00 77.88 310 ILE A C 1
ATOM 2376 O O . ILE A 1 310 ? 19.337 -8.172 -19.677 1.00 77.88 310 ILE A O 1
ATOM 2380 N N . THR A 1 311 ? 18.431 -8.992 -17.807 1.00 80.81 311 THR A N 1
ATOM 2381 C CA . THR A 1 311 ? 18.784 -10.395 -18.071 1.00 80.81 311 THR A CA 1
ATOM 2382 C C . THR A 1 311 ? 17.553 -11.159 -18.562 1.00 80.81 311 THR A C 1
ATOM 2384 O O . THR A 1 311 ? 16.607 -11.409 -17.811 1.00 80.81 311 THR A O 1
ATOM 2387 N N . ALA A 1 312 ? 17.549 -11.531 -19.845 1.00 69.56 312 ALA A N 1
ATOM 2388 C CA . ALA A 1 312 ? 16.359 -11.921 -20.600 1.00 69.56 312 ALA A CA 1
ATOM 2389 C C . ALA A 1 312 ? 16.492 -13.293 -21.295 1.00 69.56 312 ALA A C 1
ATOM 2391 O O . ALA A 1 312 ? 17.154 -13.461 -22.325 1.00 69.56 312 ALA A O 1
ATOM 2392 N N . VAL A 1 313 ? 15.765 -14.303 -20.804 1.00 59.25 313 VAL A N 1
ATOM 2393 C CA . VAL A 1 313 ? 15.844 -15.672 -21.354 1.00 59.25 313 VAL A CA 1
ATOM 2394 C C . VAL A 1 313 ? 14.659 -15.992 -22.277 1.00 59.25 313 VAL A C 1
ATOM 2396 O O . VAL A 1 313 ? 13.563 -16.276 -21.796 1.00 59.25 313 VAL A O 1
ATOM 2399 N N . ARG A 1 314 ? 14.932 -16.071 -23.594 1.00 62.00 314 ARG A N 1
ATOM 2400 C CA . ARG A 1 314 ? 14.069 -16.556 -24.707 1.00 62.00 314 ARG A CA 1
ATOM 2401 C C . ARG A 1 314 ? 12.779 -15.759 -25.003 1.00 62.00 314 ARG A C 1
ATOM 2403 O O . ARG A 1 314 ? 11.817 -15.849 -24.243 1.00 62.00 314 ARG A O 1
ATOM 2410 N N . ARG A 1 315 ? 12.675 -15.193 -26.218 1.00 62.03 315 ARG A N 1
ATOM 2411 C CA . ARG A 1 315 ? 11.453 -14.569 -26.782 1.00 62.03 315 ARG A CA 1
ATOM 2412 C C . ARG A 1 315 ? 10.882 -13.453 -25.894 1.00 62.03 315 ARG A C 1
ATOM 2414 O O . ARG A 1 315 ? 9.774 -13.609 -25.383 1.00 62.03 315 ARG A O 1
ATOM 2421 N N . ASN A 1 316 ? 11.625 -12.372 -25.690 1.00 69.69 316 ASN A N 1
ATOM 2422 C CA . ASN A 1 316 ? 11.090 -11.147 -25.092 1.00 69.69 316 ASN A CA 1
ATOM 2423 C C . ASN A 1 316 ? 11.153 -10.018 -26.132 1.00 69.69 316 ASN A C 1
ATOM 2425 O O . ASN A 1 316 ? 12.053 -10.024 -26.970 1.00 69.69 316 ASN A O 1
ATOM 2429 N N . ALA A 1 317 ? 10.205 -9.087 -26.068 1.00 75.56 317 ALA A N 1
ATOM 2430 C CA . ALA A 1 317 ? 10.301 -7.798 -26.753 1.00 75.56 317 ALA A CA 1
ATOM 2431 C C . ALA A 1 317 ? 10.771 -6.775 -25.715 1.00 75.56 317 ALA A C 1
ATOM 2433 O O . ALA A 1 317 ? 10.216 -6.754 -24.611 1.00 75.56 317 ALA A O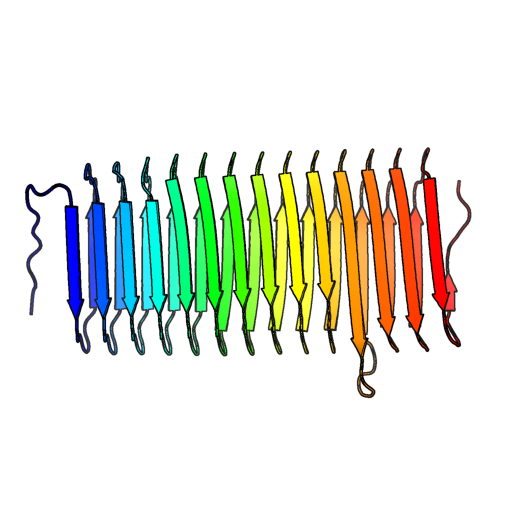 1
ATOM 2434 N N . ILE A 1 318 ? 11.814 -6.007 -26.031 1.00 76.44 318 ILE A N 1
ATOM 2435 C CA . ILE A 1 318 ? 12.434 -5.059 -25.099 1.00 76.44 318 ILE A CA 1
ATOM 2436 C C . ILE A 1 318 ? 12.532 -3.700 -25.787 1.00 76.44 318 ILE A C 1
ATOM 2438 O O . ILE A 1 318 ? 13.310 -3.530 -26.724 1.00 76.44 318 ILE A O 1
ATOM 2442 N N . GLU A 1 319 ? 11.768 -2.736 -25.287 1.00 79.44 319 GLU A N 1
ATOM 2443 C CA . GLU A 1 319 ? 11.798 -1.347 -25.732 1.00 79.44 319 GLU A CA 1
ATOM 2444 C C . GLU A 1 319 ? 12.342 -0.466 -24.602 1.00 79.44 319 GLU A C 1
ATOM 2446 O O . GLU A 1 319 ? 11.836 -0.500 -23.476 1.00 79.44 319 GLU A O 1
ATOM 2451 N N . ILE A 1 320 ? 13.392 0.311 -24.892 1.00 79.62 320 ILE A N 1
ATOM 2452 C CA . ILE A 1 320 ? 13.988 1.254 -23.939 1.00 79.62 320 ILE A CA 1
ATOM 2453 C C . ILE A 1 320 ? 14.075 2.628 -24.601 1.00 79.62 320 ILE A C 1
ATOM 2455 O O . ILE A 1 320 ? 14.907 2.871 -25.474 1.00 79.62 320 ILE A O 1
ATOM 2459 N N . SER A 1 321 ? 13.235 3.544 -24.131 1.00 80.56 321 SER A N 1
ATOM 2460 C CA . SER A 1 321 ? 13.063 4.884 -24.686 1.00 80.56 321 SER A CA 1
ATOM 2461 C C . SER A 1 321 ? 13.509 5.937 -23.669 1.00 80.56 321 SER A C 1
ATOM 2463 O O . SER A 1 321 ? 12.807 6.218 -22.697 1.00 80.56 321 SER A O 1
ATOM 2465 N N . ILE A 1 322 ? 14.687 6.536 -23.883 1.00 76.81 322 ILE A N 1
ATOM 2466 C CA . ILE A 1 322 ? 15.240 7.599 -23.025 1.00 76.81 322 ILE A CA 1
ATOM 2467 C C . ILE A 1 322 ? 15.301 8.914 -23.809 1.00 76.81 322 ILE A C 1
ATOM 2469 O O . ILE A 1 322 ? 16.016 9.009 -24.802 1.00 76.81 322 ILE A O 1
ATOM 2473 N N . THR A 1 323 ? 14.571 9.942 -23.367 1.00 75.25 323 THR A N 1
ATOM 2474 C CA . THR A 1 323 ? 14.357 11.175 -24.151 1.00 75.25 323 THR A CA 1
ATOM 2475 C C . THR A 1 323 ? 14.680 12.465 -23.386 1.00 75.25 323 THR A C 1
ATOM 2477 O O . THR A 1 323 ? 14.551 12.557 -22.160 1.00 75.25 323 THR A O 1
ATOM 2480 N N . ALA A 1 324 ? 15.103 13.496 -24.131 1.00 59.19 324 ALA A N 1
ATOM 2481 C CA . ALA A 1 324 ? 15.535 14.805 -23.622 1.00 59.19 324 ALA A CA 1
ATOM 2482 C C . ALA A 1 324 ? 16.662 14.707 -22.566 1.00 59.19 324 ALA A C 1
ATOM 2484 O O . ALA A 1 324 ? 16.505 15.073 -21.395 1.00 59.19 324 ALA A O 1
ATOM 2485 N N . VAL A 1 325 ? 17.814 14.194 -23.007 1.00 62.34 325 VAL A N 1
ATOM 2486 C CA . VAL A 1 325 ? 19.011 13.862 -22.214 1.00 62.34 325 VAL A CA 1
ATOM 2487 C C . VAL A 1 325 ? 19.961 15.065 -22.126 1.00 62.34 325 VAL A C 1
ATOM 2489 O O . VAL A 1 325 ? 20.368 15.620 -23.139 1.00 62.34 325 VAL A O 1
ATOM 2492 N N . ARG A 1 326 ? 20.372 15.494 -20.919 1.00 64.88 326 ARG A N 1
ATOM 2493 C CA . ARG A 1 326 ? 21.377 16.569 -20.767 1.00 64.88 326 ARG A CA 1
ATOM 2494 C C . ARG A 1 326 ? 22.314 16.380 -19.568 1.00 64.88 326 ARG A C 1
ATOM 2496 O O . ARG A 1 326 ? 21.922 16.608 -18.418 1.00 64.88 326 ARG A O 1
ATOM 2503 N N . ARG A 1 327 ? 23.595 16.115 -19.872 1.00 62.59 327 ARG A N 1
ATOM 2504 C CA . ARG A 1 327 ? 24.699 15.830 -18.925 1.00 62.59 327 ARG A CA 1
ATOM 2505 C C . ARG A 1 327 ? 24.426 14.598 -18.055 1.00 62.59 327 ARG A C 1
ATOM 2507 O O . ARG A 1 327 ? 24.388 14.725 -16.834 1.00 62.59 327 ARG A O 1
ATOM 2514 N N . ASN A 1 328 ? 24.188 13.450 -18.680 1.00 70.62 328 ASN A N 1
ATOM 2515 C CA . ASN A 1 328 ? 23.892 12.199 -17.984 1.00 70.62 328 ASN A CA 1
ATOM 2516 C C . ASN A 1 328 ? 24.967 11.153 -18.295 1.00 70.62 328 ASN A C 1
ATOM 2518 O O . ASN A 1 328 ? 25.526 11.183 -19.388 1.00 70.62 328 ASN A O 1
ATOM 2522 N N . ALA A 1 329 ? 25.205 10.236 -17.360 1.00 77.94 329 ALA A N 1
ATOM 2523 C CA . ALA A 1 329 ? 25.817 8.943 -17.654 1.00 77.94 329 ALA A CA 1
ATOM 2524 C C . ALA A 1 329 ? 24.676 7.937 -17.854 1.00 77.94 329 ALA A C 1
ATOM 2526 O O . ALA A 1 329 ? 23.718 7.952 -17.075 1.00 77.94 329 ALA A O 1
ATOM 2527 N N . ILE A 1 330 ? 24.738 7.139 -18.917 1.00 81.12 330 ILE A N 1
ATOM 2528 C CA . ILE A 1 330 ? 23.722 6.138 -19.255 1.00 81.12 330 ILE A CA 1
ATOM 2529 C C . ILE A 1 330 ? 24.451 4.849 -19.621 1.00 81.12 330 ILE A C 1
ATOM 2531 O O . ILE A 1 330 ? 25.237 4.847 -20.565 1.00 81.12 330 ILE A O 1
ATOM 2535 N N . GLU A 1 331 ? 24.157 3.778 -18.897 1.00 81.69 331 GLU A N 1
ATOM 2536 C CA . GLU A 1 331 ? 24.612 2.422 -19.184 1.00 81.69 331 GLU A CA 1
ATOM 2537 C C . GLU A 1 331 ? 23.393 1.510 -19.360 1.00 81.69 331 GLU A C 1
ATOM 2539 O O . GLU A 1 331 ? 22.435 1.572 -18.584 1.00 81.69 331 GLU A O 1
ATOM 2544 N N . ILE A 1 332 ? 23.395 0.706 -20.425 1.00 81.56 332 ILE A N 1
ATOM 2545 C CA . ILE A 1 332 ? 22.310 -0.222 -20.757 1.00 81.56 332 ILE A CA 1
ATOM 2546 C C . ILE A 1 332 ? 22.933 -1.566 -21.130 1.00 81.56 332 ILE A C 1
ATOM 2548 O O . ILE A 1 332 ? 23.580 -1.690 -22.169 1.00 81.56 332 ILE A O 1
ATOM 2552 N N . SER A 1 333 ? 22.686 -2.575 -20.300 1.00 82.44 333 SER A N 1
ATOM 2553 C CA . SER A 1 333 ? 23.227 -3.926 -20.431 1.00 82.44 333 SER A CA 1
ATOM 2554 C C . SER A 1 333 ? 22.091 -4.928 -20.626 1.00 82.44 333 SER A C 1
ATOM 2556 O O . SER A 1 333 ? 21.261 -5.123 -19.740 1.00 82.44 333 SER A O 1
ATOM 2558 N N . ILE A 1 334 ? 22.032 -5.580 -21.795 1.00 78.94 334 ILE A N 1
ATOM 2559 C CA . ILE A 1 334 ? 20.982 -6.558 -22.135 1.00 78.94 334 ILE A CA 1
ATOM 2560 C C . ILE A 1 334 ? 21.615 -7.926 -22.423 1.00 78.94 334 ILE A C 1
ATOM 2562 O O . ILE A 1 334 ? 22.155 -8.166 -23.501 1.00 78.94 334 ILE A O 1
ATOM 2566 N N . ALA A 1 335 ? 21.507 -8.853 -21.470 1.00 79.06 335 ALA A N 1
ATOM 2567 C CA . ALA A 1 335 ? 22.018 -10.219 -21.592 1.00 79.06 335 ALA A CA 1
ATOM 2568 C C . ALA A 1 335 ? 20.907 -11.170 -22.073 1.00 79.06 335 ALA A C 1
ATOM 2570 O O . ALA A 1 335 ? 19.926 -11.408 -21.363 1.00 79.06 335 ALA A O 1
ATOM 2571 N N . ALA A 1 336 ? 21.037 -11.716 -23.288 1.00 67.69 336 ALA A N 1
ATOM 2572 C CA . ALA A 1 336 ? 19.892 -12.256 -24.024 1.00 67.69 336 ALA A CA 1
ATOM 2573 C C . ALA A 1 336 ? 20.165 -13.627 -24.690 1.00 67.69 336 ALA A C 1
ATOM 2575 O O . ALA A 1 336 ? 21.018 -13.756 -25.557 1.00 67.69 336 ALA A O 1
ATOM 2576 N N . ALA A 1 337 ? 19.382 -14.663 -24.347 1.00 56.41 337 ALA A N 1
ATOM 2577 C CA . ALA A 1 337 ? 19.733 -16.063 -24.680 1.00 56.41 337 ALA A CA 1
ATOM 2578 C C . ALA A 1 337 ? 19.073 -16.720 -25.932 1.00 56.41 337 ALA A C 1
ATOM 2580 O O . ALA A 1 337 ? 19.202 -17.933 -26.085 1.00 56.41 337 ALA A O 1
ATOM 2581 N N . SER A 1 338 ? 18.305 -15.993 -26.769 1.00 58.91 338 SER A N 1
ATOM 2582 C CA . SER A 1 338 ? 17.861 -16.377 -28.144 1.00 58.91 338 SER A CA 1
ATOM 2583 C C . SER A 1 338 ? 16.742 -15.454 -28.670 1.00 58.91 338 SER A C 1
ATOM 2585 O O . SER A 1 338 ? 15.794 -15.237 -27.909 1.00 58.91 338 SER A O 1
ATOM 2587 N N . ARG A 1 339 ? 16.755 -15.104 -29.973 1.00 52.00 339 ARG A N 1
ATOM 2588 C CA . ARG A 1 339 ? 15.697 -14.391 -30.746 1.00 52.00 339 ARG A CA 1
ATOM 2589 C C . ARG A 1 339 ? 14.915 -13.347 -29.927 1.00 52.00 339 ARG A C 1
ATOM 2591 O O . ARG A 1 339 ? 13.917 -13.672 -29.273 1.00 52.00 339 ARG A O 1
ATOM 2598 N N . HIS A 1 340 ? 15.393 -12.111 -30.006 1.00 59.44 340 HIS A N 1
ATOM 2599 C CA . HIS A 1 340 ? 14.855 -10.926 -29.343 1.00 59.44 340 HIS A CA 1
ATOM 2600 C C . HIS A 1 340 ? 14.845 -9.772 -30.341 1.00 59.44 340 HIS A C 1
ATOM 2602 O O . HIS A 1 340 ? 15.765 -9.683 -31.152 1.00 59.44 340 HIS A O 1
ATOM 2608 N N . ASP A 1 341 ? 13.854 -8.898 -30.217 1.00 58.34 341 ASP A N 1
ATOM 2609 C CA . ASP A 1 341 ? 13.772 -7.634 -30.945 1.00 58.34 341 ASP A CA 1
ATOM 2610 C C . ASP A 1 341 ? 14.014 -6.512 -29.914 1.00 58.34 341 ASP A C 1
ATOM 2612 O O . ASP A 1 341 ? 13.386 -6.513 -28.848 1.00 58.34 341 ASP A O 1
ATOM 2616 N N . VAL A 1 342 ? 14.984 -5.629 -30.183 1.00 58.94 342 VAL A N 1
ATOM 2617 C CA . VAL A 1 342 ? 15.507 -4.616 -29.241 1.00 58.94 342 VAL A CA 1
ATOM 2618 C C . VAL A 1 342 ? 15.698 -3.282 -29.970 1.00 58.94 342 VAL A C 1
ATOM 2620 O O . VAL A 1 342 ? 16.300 -3.266 -31.043 1.00 58.94 342 VAL A O 1
ATOM 2623 N N . THR A 1 343 ? 15.224 -2.168 -29.398 1.00 58.41 343 THR A N 1
ATOM 2624 C CA . THR A 1 343 ? 15.221 -0.837 -30.052 1.00 58.41 343 THR A CA 1
ATOM 2625 C C . THR A 1 343 ? 15.626 0.323 -29.118 1.00 58.41 343 THR A C 1
ATOM 2627 O O . THR A 1 343 ? 15.136 0.400 -27.992 1.00 58.41 343 THR A O 1
ATOM 2630 N N . ALA A 1 344 ? 16.507 1.222 -29.610 1.00 57.50 344 ALA A N 1
ATOM 2631 C CA . ALA A 1 344 ? 17.016 2.465 -28.977 1.00 57.50 344 ALA A CA 1
ATOM 2632 C C . ALA A 1 344 ? 17.619 3.446 -30.037 1.00 57.50 344 ALA A C 1
ATOM 2634 O O . ALA A 1 344 ? 17.785 3.044 -31.192 1.00 57.50 344 ALA A O 1
ATOM 2635 N N . HIS A 1 345 ? 17.939 4.716 -29.696 1.00 56.28 345 HIS A N 1
ATOM 2636 C CA . HIS A 1 345 ? 18.243 5.811 -30.666 1.00 56.28 345 HIS A CA 1
ATOM 2637 C C . HIS A 1 345 ? 19.384 6.806 -30.260 1.00 56.28 345 HIS A C 1
ATOM 2639 O O . HIS A 1 345 ? 19.655 6.943 -29.066 1.00 56.28 345 HIS A O 1
ATOM 2645 N N . PRO A 1 346 ? 20.026 7.530 -31.221 1.00 29.94 346 PRO A N 1
ATOM 2646 C CA . PRO A 1 346 ? 21.032 8.602 -31.004 1.00 29.94 346 PRO A CA 1
ATOM 2647 C C . PRO A 1 346 ? 20.427 10.011 -30.740 1.00 29.94 346 PRO A C 1
ATOM 2649 O O . PRO A 1 346 ? 19.230 10.201 -30.942 1.00 29.94 346 PRO A O 1
ATOM 2652 N N . LEU A 1 347 ? 21.216 10.984 -30.218 1.00 30.31 347 LEU A N 1
ATOM 2653 C CA . LEU A 1 347 ? 20.661 11.943 -29.234 1.00 30.31 347 LEU A CA 1
ATOM 2654 C C . LEU A 1 347 ? 21.049 13.436 -29.372 1.00 30.31 347 LEU A C 1
ATOM 2656 O O . LEU A 1 347 ? 21.975 13.921 -28.719 1.00 30.31 347 LEU A O 1
ATOM 2660 N N . SER A 1 348 ? 20.244 14.162 -30.154 1.00 34.34 348 SER A N 1
ATOM 2661 C CA . SER A 1 348 ? 20.059 15.628 -30.106 1.00 34.34 348 SER A CA 1
ATOM 2662 C C . SER A 1 348 ? 19.452 16.120 -28.782 1.00 34.34 348 SER A C 1
ATOM 2664 O O . SER A 1 348 ? 18.451 15.492 -28.358 1.00 34.34 348 SER A O 1
#

Foldseek 3Di:
DDDDDDDDDALEAAAAAEDEEAEEAAAAAEAHPGAEYYHHAYDYENYEYYHHAENYEHAEYEAHHDDYEQYEHEAAHYQYENYEYYHAHEDYEQYEYEAHAYDYENYEYAHAHYQYENYEYYYHAEDAEQYEYAAHHENYEQYEYEAAHEQYEQYEYAAHAYDYEQYEYEYAAENYEQYEYEHAAYQYEQYEAEAAHEQYEQYEAYYHAEQYENYEHEYHAYNYYNYEAAHAHENYENYEYEHHHEQYYQYEYEHAHYYDYDDDDQEHEYEYAHYNEENYEYHAHAEDEDHYEYHYHHYQYYNYEYAHHYEYEPDYEYEHHHDNYYNYHYHHHYHYHDDYDYDDDDYD

InterPro domains:
  IPR051778 KH Domain-Containing Protein 1 [PTHR19447] (96-263)

pLDDT: mean 80.65, std 14.36, range [26.89, 97.25]

Sequence (348 aa):
MLWQSKSFWRNAIEISVAAVRRNAIEISIAAARRNAIEISITAVRRNAIEISITAVRGNAIEISIAAVRRNAIEISIAAARRNAIEISITAVRRNAIEISIAAVRRNAIEISITAVRRNAIEISITAVRRNAIEISIAAVRRNAIEISIAAVRRNAIEISVAAVRRNAIEISITAVRRNAIEISIAAARRNAIEISIAAARRNAIEISITAVRGNAIEISIAAVRRNAIEISIAAVRRNAIEISITTVWRNAIKISIAAVRRKDVRRDAIKISIAAVRRNAIEISITAVRRNAIEISITAVRRNAIEISITAVRRNAIEISITAVRRNAIEISIAAASRHDVTAHPLS

Radius of gyration: 23.5 Å; chains: 1; bounding box: 58×39×70 Å